Protein AF-A0A2R6S3B5-F1 (afdb_monomer_lite)

Secondary structure (DSSP, 8-state):
--------------------------------------------TT---EEHHHHHHHHHH-TTT-TTT-TTS--SSTTSS---STTHHHHHHHHHHH-HHHHHT--EEEEE---HHHHHHHHHHHHHHHHHHT-EEEEESSGGGSPP-TTS--EEEEES-STTS--EEEEE-SSSEEEEEEEEPP-TTS-----------S-S-HHHHHHHHTTS-SEEEEE-SS--HHHHHHTTSSHHHHTSPTT-EEEE-HHHHHHHHHHHHHH--SS--TT----EEEEEESEESS--SS--EEEETTEEE-TTSSTTSSEEE--EEHHHHHHTTGGGT-SSSEEEEE---

Sequence (345 aa):
MKDLGSVKLRIYSPTGKSESVRPEPTRDSLGPASSNPGSDTSFSETTGPISFSTYMQMCLSHPTDGYYTNPAHAVFGSKGDFITSPEISQVFGEVFEHFPAGRAAVNAIHLVETSNAMQRMQEERLQSTAKKYGWDVQWHSSLQDVAHDTQVYTMVLAHEFFDALPFHLLEKTKEGWNEVLIASVPDPTAPKILKSSPSLPDNASENIIRGVLETSPRFRQVLSRSPTVASSLLGTSSPRFQKLPVGSRVEISPSAFKIAHRIGELLHSHNGTAEDVAGCALIVDYGGEKAYGSSFRAFKDHKIVDVFHRPGECDLTTNVDFAYLKDAIADLGMFGCLSFSQVII

InterPro domains:
  IPR003788 Protein arginine methyltransferase NDUFAF7 [PF02636] (98-331)
  IPR003788 Protein arginine methyltransferase NDUFAF7 [PTHR12049] (107-330)
  IPR029063 S-adenosyl-L-methionine-dependent methyltransferase superfamily [SSF53335] (43-336)
  IPR038375 Protein arginine methyltransferase NDUFAF7 superfamily [G3DSA:3.40.50.12710] (39-98)
  IPR038375 Protein arginine methyltransferase NDUFAF7 superfamily [G3DSA:3.40.50.12710] (99-343)

Structure (mmCIF, N/CA/C/O backbone):
data_AF-A0A2R6S3B5-F1
#
_entry.id   AF-A0A2R6S3B5-F1
#
loop_
_atom_site.group_PDB
_atom_site.id
_atom_site.type_symbol
_atom_site.label_atom_id
_atom_site.label_alt_id
_atom_site.label_comp_id
_atom_site.label_asym_id
_atom_site.label_entity_id
_atom_site.label_seq_id
_atom_site.pdbx_PDB_ins_code
_atom_site.Cartn_x
_atom_site.Cartn_y
_atom_site.Cartn_z
_atom_site.occupancy
_atom_site.B_iso_or_equiv
_atom_site.auth_seq_id
_atom_site.auth_comp_id
_atom_site.auth_asym_id
_atom_site.auth_atom_id
_atom_site.pdbx_PDB_model_num
ATOM 1 N N . MET A 1 1 ? -23.224 -6.988 -30.131 1.00 31.28 1 MET A N 1
ATOM 2 C CA . MET A 1 1 ? -21.784 -6.695 -30.011 1.00 31.28 1 MET A CA 1
ATOM 3 C C . MET A 1 1 ? -21.666 -5.176 -29.966 1.00 31.28 1 MET A C 1
ATOM 5 O O . MET A 1 1 ? -21.703 -4.545 -31.010 1.00 31.28 1 MET A O 1
ATOM 9 N N . LYS A 1 2 ? -21.788 -4.579 -28.773 1.00 23.42 2 LYS A N 1
ATOM 10 C CA . LYS A 1 2 ? -21.771 -3.119 -28.595 1.00 23.42 2 LYS A CA 1
ATOM 11 C C . LYS A 1 2 ? -20.383 -2.727 -28.111 1.00 23.42 2 LYS A C 1
ATOM 13 O O . LYS A 1 2 ? -19.941 -3.210 -27.075 1.00 23.42 2 LYS A O 1
ATOM 18 N N . ASP A 1 3 ? -19.750 -1.904 -28.928 1.00 30.11 3 ASP A N 1
ATOM 19 C CA . ASP A 1 3 ? -18.491 -1.211 -28.712 1.00 30.11 3 ASP A CA 1
ATOM 20 C C . ASP A 1 3 ? -18.600 -0.358 -27.435 1.00 30.11 3 ASP A C 1
ATOM 22 O O . ASP A 1 3 ? -19.461 0.522 -27.341 1.00 30.11 3 ASP A O 1
ATOM 26 N N . LEU A 1 4 ? -17.810 -0.688 -26.412 1.00 25.47 4 LEU A N 1
ATOM 27 C CA . LEU A 1 4 ? -17.804 -0.026 -25.107 1.00 25.47 4 LEU A CA 1
ATOM 28 C C . LEU A 1 4 ? -16.423 0.591 -24.875 1.00 25.47 4 LEU A C 1
ATOM 30 O O . LEU A 1 4 ? -15.460 -0.106 -24.562 1.00 25.47 4 LEU A O 1
ATOM 34 N N . GLY A 1 5 ? -16.384 1.915 -25.036 1.00 24.20 5 GLY A N 1
ATOM 35 C CA . GLY A 1 5 ? -15.516 2.840 -24.309 1.00 24.20 5 GLY A CA 1
ATOM 36 C C . GLY A 1 5 ? -14.013 2.618 -24.443 1.00 24.20 5 GLY A C 1
ATOM 37 O O . GLY A 1 5 ? -13.396 1.926 -23.641 1.00 24.20 5 GLY A O 1
ATOM 38 N N . SER A 1 6 ? -13.388 3.310 -25.393 1.00 25.84 6 SER A N 1
ATOM 39 C CA . SER A 1 6 ? -11.958 3.612 -25.330 1.00 25.84 6 SER A CA 1
ATOM 40 C C . SER A 1 6 ? -11.685 4.547 -24.141 1.00 25.84 6 SER A C 1
ATOM 42 O O . SER A 1 6 ? -12.066 5.721 -24.186 1.00 25.84 6 SER A O 1
ATOM 44 N N . VAL A 1 7 ? -11.027 4.048 -23.093 1.00 32.12 7 VAL A N 1
ATOM 45 C CA . VAL A 1 7 ? -10.505 4.861 -21.982 1.00 32.12 7 VAL A CA 1
ATOM 46 C C . VAL A 1 7 ? -9.520 5.898 -22.541 1.00 32.12 7 VAL A C 1
ATOM 48 O O . VAL A 1 7 ? -8.535 5.548 -23.194 1.00 32.12 7 VAL A O 1
ATOM 51 N N . LYS A 1 8 ? -9.784 7.190 -22.310 1.00 32.16 8 LYS A N 1
ATOM 52 C CA . LYS A 1 8 ? -8.855 8.285 -22.633 1.00 32.16 8 LYS A CA 1
ATOM 53 C C . LYS A 1 8 ? -8.000 8.574 -21.401 1.00 32.16 8 LYS A C 1
ATOM 55 O O . LYS A 1 8 ? -8.371 9.401 -20.578 1.00 32.16 8 LYS A O 1
ATOM 60 N N . LEU A 1 9 ? -6.841 7.925 -21.295 1.00 33.50 9 LEU A N 1
ATOM 61 C CA . LEU A 1 9 ? -5.849 8.245 -20.266 1.00 33.50 9 LEU A CA 1
ATOM 62 C C . LEU A 1 9 ? -5.315 9.675 -20.507 1.00 33.50 9 LEU A C 1
ATOM 64 O O . LEU A 1 9 ? -4.463 9.888 -21.370 1.00 33.50 9 LEU A O 1
ATOM 68 N N . ARG A 1 10 ? -5.831 10.679 -19.788 1.00 32.59 10 ARG A N 1
ATOM 69 C CA . ARG A 1 10 ? -5.258 12.037 -19.768 1.00 32.59 10 ARG A CA 1
ATOM 70 C C . ARG A 1 10 ? -4.391 12.188 -18.522 1.00 32.59 10 ARG A C 1
ATOM 72 O O . ARG A 1 10 ? -4.893 12.403 -17.428 1.00 32.59 10 ARG A O 1
ATOM 79 N N . ILE A 1 11 ? -3.080 12.061 -18.703 1.00 32.56 11 ILE A N 1
ATOM 80 C CA . ILE A 1 11 ? -2.083 12.269 -17.649 1.00 32.56 11 ILE A CA 1
ATOM 81 C C . ILE A 1 11 ? -1.946 13.781 -17.414 1.00 32.56 11 ILE A C 1
ATOM 83 O O . ILE A 1 11 ? -1.442 14.493 -18.283 1.00 32.56 11 ILE A O 1
ATOM 87 N N . TYR A 1 12 ? -2.382 14.280 -16.256 1.00 25.59 12 TYR A N 1
ATOM 88 C CA . TYR A 1 12 ? -2.123 15.658 -15.823 1.00 25.59 12 TYR A CA 1
ATOM 89 C C . TYR A 1 12 ? -0.978 15.691 -14.800 1.00 25.59 12 TYR A C 1
ATOM 91 O O . TYR A 1 12 ? -0.939 14.893 -13.868 1.00 25.59 12 TYR A O 1
ATOM 99 N N . SER A 1 13 ? -0.048 16.634 -14.973 1.00 26.86 13 SER A N 1
ATOM 100 C CA . SER A 1 13 ? 1.033 16.929 -14.021 1.00 26.86 13 SER A CA 1
ATOM 101 C C . SER A 1 13 ? 0.541 17.873 -12.912 1.00 26.86 13 SER A C 1
ATOM 103 O O . SER A 1 13 ? -0.115 18.868 -13.238 1.00 26.86 13 SER A O 1
ATOM 105 N N . PRO A 1 14 ? 0.895 17.665 -11.627 1.00 28.69 14 PRO A N 1
ATOM 106 C CA . PRO A 1 14 ? 0.649 18.636 -10.574 1.00 28.69 14 PRO A CA 1
ATOM 107 C C . PRO A 1 14 ? 1.776 19.676 -10.580 1.00 28.69 14 PRO A C 1
ATOM 109 O O . PRO A 1 14 ? 2.747 19.584 -9.835 1.00 28.69 14 PRO A O 1
ATOM 112 N N . THR A 1 15 ? 1.662 20.694 -11.428 1.00 29.58 15 THR A N 1
ATOM 113 C CA . THR A 1 15 ? 2.443 21.929 -11.261 1.00 29.58 15 THR A CA 1
ATOM 114 C C . THR A 1 15 ? 1.479 23.074 -11.025 1.00 29.58 15 THR A C 1
ATOM 116 O O . THR A 1 15 ? 0.764 23.487 -11.937 1.00 29.58 15 THR A O 1
ATOM 119 N N . GLY A 1 16 ? 1.438 23.553 -9.782 1.00 30.52 16 GLY A N 1
ATOM 120 C CA . GLY A 1 16 ? 0.576 24.648 -9.366 1.00 30.52 16 GLY A CA 1
ATOM 121 C C . GLY A 1 16 ? 0.860 25.939 -10.127 1.00 30.52 16 GLY A C 1
ATOM 122 O O . GLY A 1 16 ? 2.015 26.318 -10.307 1.00 30.52 16 GLY A O 1
ATOM 123 N N . LYS A 1 17 ? -0.213 26.635 -10.508 1.00 27.48 17 LYS A N 1
ATOM 124 C CA . LYS A 1 17 ? -0.267 28.096 -10.592 1.00 27.48 17 LYS A CA 1
ATOM 125 C C . LYS A 1 17 ? -1.650 28.578 -10.150 1.00 27.48 17 LYS A C 1
ATOM 127 O O . LYS A 1 17 ? -2.650 27.893 -10.328 1.00 27.48 17 LYS A O 1
ATOM 132 N N . SER A 1 18 ? -1.604 29.734 -9.505 1.00 26.73 18 SER A N 1
ATOM 133 C CA . SER A 1 18 ? -2.590 30.431 -8.682 1.00 26.73 18 SER A CA 1
ATOM 134 C C . SER A 1 18 ? -3.949 30.730 -9.319 1.00 26.73 18 SER A C 1
ATOM 136 O O . SER A 1 18 ? -4.074 30.881 -10.532 1.00 26.73 18 SER A O 1
ATOM 138 N N . GLU A 1 19 ? -4.923 30.907 -8.426 1.00 29.11 19 GLU A N 1
ATOM 139 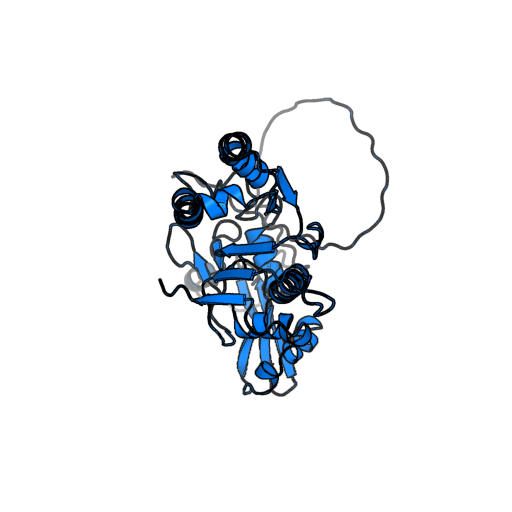C CA . GLU A 1 19 ? -6.283 31.421 -8.609 1.00 29.11 19 GLU A CA 1
ATOM 140 C C . GLU A 1 19 ? -6.429 32.579 -9.612 1.00 29.11 19 GLU A C 1
ATOM 142 O O . GLU A 1 19 ? -5.641 33.524 -9.623 1.00 29.11 19 GLU A O 1
ATOM 147 N N . SER A 1 20 ? -7.540 32.572 -10.357 1.00 24.19 20 SER A N 1
ATOM 148 C CA . SER A 1 20 ? -8.410 33.750 -10.473 1.00 24.19 20 SER A CA 1
ATOM 149 C C . SER A 1 20 ? -9.838 33.334 -10.866 1.00 24.19 20 SER A C 1
ATOM 151 O O . SER A 1 20 ? -10.081 32.273 -11.438 1.00 24.19 20 SER A O 1
ATOM 153 N N . VAL A 1 21 ? -10.773 34.165 -10.428 1.00 27.09 21 VAL A N 1
ATOM 154 C CA . VAL A 1 21 ? -12.201 33.955 -10.161 1.00 27.09 21 VAL A CA 1
ATOM 155 C C . VAL A 1 21 ? -13.076 33.883 -11.435 1.00 27.09 21 VAL A C 1
ATOM 157 O O . VAL A 1 21 ? -12.751 34.496 -12.447 1.00 27.09 21 VAL A O 1
ATOM 160 N N . ARG A 1 22 ? -14.204 33.143 -11.373 1.00 27.52 22 ARG A N 1
ATOM 161 C CA . ARG A 1 22 ? -15.249 33.025 -12.429 1.00 27.52 22 ARG A CA 1
ATOM 162 C C . ARG A 1 22 ? -15.973 34.367 -12.711 1.00 27.52 22 ARG A C 1
ATOM 164 O O . ARG A 1 22 ? -15.927 35.262 -11.871 1.00 27.52 22 ARG A O 1
ATOM 171 N N . PRO A 1 23 ? -16.740 34.486 -13.817 1.00 26.05 23 PRO A N 1
ATOM 172 C CA . PRO A 1 23 ? -18.166 34.114 -13.740 1.00 26.05 23 PRO A CA 1
ATOM 173 C C . PRO A 1 23 ? -18.719 33.390 -14.992 1.00 26.05 23 PRO A C 1
ATOM 175 O O . PRO A 1 23 ? -18.221 33.541 -16.101 1.00 26.05 23 PRO A O 1
ATOM 178 N N . GLU A 1 24 ? -19.791 32.621 -14.795 1.00 23.66 24 GLU A N 1
ATOM 179 C CA . GLU A 1 24 ? -20.733 32.121 -15.822 1.00 23.66 24 GLU A CA 1
ATOM 180 C C . GLU A 1 24 ? -22.070 32.895 -15.681 1.00 23.66 24 GLU A C 1
ATOM 182 O O . GLU A 1 24 ? -22.236 33.551 -14.647 1.00 23.66 24 GLU A O 1
ATOM 187 N N . PRO A 1 25 ? -23.104 32.737 -16.545 1.00 39.72 25 PRO A N 1
ATOM 188 C CA . PRO A 1 25 ? -23.167 32.259 -17.941 1.00 39.72 25 PRO A CA 1
ATOM 189 C C . PRO A 1 25 ? -24.084 33.140 -18.843 1.00 39.72 25 PRO A C 1
ATOM 191 O O . PRO A 1 25 ? -24.823 33.988 -18.348 1.00 39.72 25 PRO A O 1
ATOM 194 N N . THR A 1 26 ? -24.176 32.857 -20.151 1.00 26.02 26 THR A N 1
ATOM 195 C CA . THR A 1 26 ? -25.391 33.168 -20.940 1.00 26.02 26 THR A CA 1
ATOM 196 C C . THR A 1 26 ? -25.727 32.067 -21.950 1.00 26.02 26 THR A C 1
ATOM 198 O O . THR A 1 26 ? -24.874 31.572 -22.683 1.00 26.02 26 THR A O 1
ATOM 201 N N . ARG A 1 27 ? -27.009 31.680 -21.946 1.00 30.91 27 ARG A N 1
ATOM 202 C CA . ARG A 1 27 ? -27.687 30.812 -22.919 1.00 30.91 27 ARG A CA 1
ATOM 203 C C . ARG A 1 27 ? -27.921 31.586 -24.218 1.00 30.91 27 ARG A C 1
ATOM 205 O O . ARG A 1 27 ? -28.389 32.712 -24.126 1.00 30.91 27 ARG A O 1
ATOM 212 N N . ASP A 1 28 ? -27.683 30.964 -25.374 1.00 27.88 28 ASP A N 1
ATOM 213 C CA . ASP A 1 28 ? -28.670 30.895 -26.464 1.00 27.88 28 ASP A CA 1
ATOM 214 C C . ASP A 1 28 ? -28.183 30.084 -27.680 1.00 27.88 28 ASP A C 1
ATOM 216 O O . ASP A 1 28 ? -27.000 30.045 -28.006 1.00 27.88 28 ASP A O 1
ATOM 220 N N . SER A 1 29 ? -29.174 29.517 -28.379 1.00 28.42 29 SER A N 1
ATOM 221 C CA . SER A 1 29 ? -29.197 28.971 -29.750 1.00 28.42 29 SER A CA 1
ATOM 222 C C . SER A 1 29 ? -28.802 27.500 -30.009 1.00 28.42 29 SER A C 1
ATOM 224 O O . SER A 1 29 ? -27.644 27.108 -30.106 1.00 28.42 29 SER A O 1
ATOM 226 N N . LEU A 1 30 ? -29.856 26.696 -30.209 1.00 30.28 30 LEU A N 1
ATOM 227 C CA . LEU A 1 30 ? -29.895 25.396 -30.889 1.00 30.28 30 LEU A CA 1
ATOM 228 C C . LEU A 1 30 ? -29.822 25.571 -32.422 1.00 30.28 30 LEU A C 1
ATOM 230 O O . LEU A 1 30 ? -30.525 26.415 -32.974 1.00 30.28 30 LEU A O 1
ATOM 234 N N . GLY A 1 31 ? -29.062 24.705 -33.106 1.00 24.25 31 GLY A N 1
ATOM 235 C CA . GLY A 1 31 ? -29.029 24.521 -34.570 1.00 24.25 31 GLY A CA 1
ATOM 236 C C . GLY A 1 31 ? -28.235 23.254 -34.963 1.00 24.25 31 GLY A C 1
ATOM 237 O O . GLY A 1 31 ? -27.414 22.817 -34.164 1.00 24.25 31 GLY A O 1
ATOM 238 N N . PRO A 1 32 ? -28.512 22.599 -36.112 1.00 27.72 32 PRO A N 1
ATOM 239 C CA . PRO A 1 32 ? -28.633 21.137 -36.200 1.00 27.72 32 PRO A CA 1
ATOM 240 C C . PRO A 1 32 ? -27.341 20.357 -36.506 1.00 27.72 32 PRO A C 1
ATOM 242 O O . PRO A 1 32 ? -26.359 20.873 -37.028 1.00 27.72 32 PRO A O 1
ATOM 245 N N . ALA A 1 33 ? -27.402 19.060 -36.197 1.00 35.97 33 ALA A N 1
ATOM 246 C CA . ALA A 1 33 ? -26.352 18.061 -36.354 1.00 35.97 33 ALA A CA 1
ATOM 247 C C . ALA A 1 33 ? -25.918 17.819 -37.812 1.00 35.97 33 ALA A C 1
ATOM 249 O O . ALA A 1 33 ? -26.765 17.564 -38.665 1.00 35.97 33 ALA A O 1
ATOM 250 N N . SER A 1 34 ? -24.602 17.748 -38.061 1.00 25.48 34 SER A N 1
ATOM 251 C CA . SER A 1 34 ? -24.012 16.796 -39.017 1.00 25.48 34 SER A CA 1
ATOM 252 C C . SER A 1 34 ? -22.485 16.659 -38.851 1.00 25.48 34 SER A C 1
ATOM 254 O O . SER A 1 34 ? -21.801 17.616 -38.504 1.00 25.48 34 SER A O 1
ATOM 256 N N . SER A 1 35 ? -21.985 15.471 -39.207 1.00 25.22 35 SER A N 1
ATOM 257 C CA . SER A 1 35 ? -20.597 15.087 -39.526 1.00 25.22 35 SER A CA 1
ATOM 258 C C . SER A 1 35 ? -19.660 14.586 -38.401 1.00 25.22 35 SER A C 1
ATOM 260 O O . SER A 1 35 ? -19.077 15.341 -37.639 1.00 25.22 35 SER A O 1
ATOM 262 N N . ASN A 1 36 ? -19.507 13.253 -38.419 1.00 25.97 36 ASN A N 1
ATOM 263 C CA . ASN A 1 36 ? -18.363 12.399 -38.063 1.00 25.97 36 ASN A CA 1
ATOM 264 C C . ASN A 1 36 ? -17.690 12.517 -36.677 1.00 25.97 36 ASN A C 1
ATOM 266 O O . ASN A 1 36 ? -17.025 13.512 -36.398 1.00 25.97 36 ASN A O 1
ATOM 270 N N . PRO A 1 37 ? -17.684 11.435 -35.864 1.00 27.67 37 PRO A N 1
ATOM 271 C CA . PRO A 1 37 ? -16.792 11.333 -34.719 1.00 27.67 37 PRO A CA 1
ATOM 272 C C . PRO A 1 37 ? -15.385 11.002 -35.233 1.00 27.67 37 PRO A C 1
ATOM 274 O O . PRO A 1 37 ? -15.005 9.842 -35.384 1.00 27.67 37 PRO A O 1
ATOM 277 N N . GLY A 1 38 ? -14.625 12.044 -35.561 1.00 25.02 38 GLY A N 1
ATOM 278 C CA . GLY A 1 38 ? -13.191 11.943 -35.782 1.00 25.02 38 GLY A CA 1
ATOM 279 C C . GLY A 1 38 ? -12.501 11.441 -34.514 1.00 25.02 38 GLY A C 1
ATOM 280 O O . GLY A 1 38 ? -12.755 11.915 -33.407 1.00 25.02 38 GLY A O 1
ATOM 281 N N . SER A 1 39 ? -11.648 10.445 -34.700 1.00 31.67 39 SER A N 1
ATOM 282 C CA . SER A 1 39 ? -10.733 9.850 -33.736 1.00 31.67 39 SER A CA 1
ATOM 283 C C . SER A 1 39 ? -9.802 10.894 -33.111 1.00 31.67 39 SER A C 1
ATOM 285 O O . SER A 1 39 ? -8.683 11.098 -33.577 1.00 31.67 39 SER A O 1
ATOM 287 N N . ASP A 1 40 ? -10.243 11.552 -32.042 1.00 28.22 40 ASP A N 1
ATOM 288 C CA . ASP A 1 40 ? -9.385 12.446 -31.260 1.00 28.22 40 ASP A CA 1
ATOM 289 C C . ASP A 1 40 ? -8.533 11.632 -30.274 1.00 28.22 40 ASP A C 1
ATOM 291 O O . ASP A 1 40 ? -8.818 11.523 -29.072 1.00 28.22 40 ASP A O 1
ATOM 295 N N . THR A 1 41 ? -7.493 11.013 -30.836 1.00 33.81 41 THR A N 1
ATOM 296 C CA . THR A 1 41 ? -6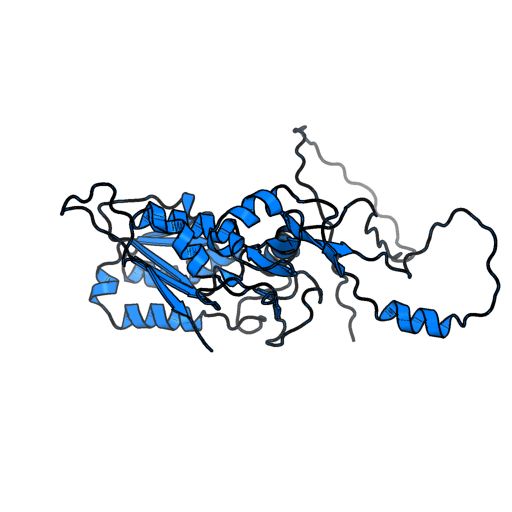.364 10.357 -30.168 1.00 33.81 41 THR A CA 1
ATOM 297 C C . THR A 1 41 ? -5.238 11.365 -29.950 1.00 33.81 41 THR A C 1
ATOM 299 O O . THR A 1 41 ? -4.180 11.281 -30.569 1.00 33.81 41 THR A O 1
ATOM 302 N N . SER A 1 42 ? -5.440 12.339 -29.067 1.00 29.78 42 SER A N 1
ATOM 303 C CA . SER A 1 42 ? -4.359 13.224 -28.628 1.00 29.78 42 SER A CA 1
ATOM 304 C C . SER A 1 42 ? -3.662 12.632 -27.394 1.00 29.78 42 SER A C 1
ATOM 306 O O . SER A 1 42 ? -3.806 13.148 -26.285 1.00 29.78 42 SER A O 1
ATOM 308 N N . PHE A 1 43 ? -2.924 11.530 -27.566 1.00 37.31 43 PHE A N 1
ATOM 309 C CA . PHE A 1 43 ? -1.783 11.262 -26.687 1.00 37.31 43 PHE A CA 1
ATOM 310 C C . PHE A 1 43 ? -0.675 12.194 -27.168 1.00 37.31 43 PHE A C 1
ATOM 312 O O . PHE A 1 43 ? -0.026 11.934 -28.176 1.00 37.31 43 PHE A O 1
ATOM 319 N N . SER A 1 44 ? -0.547 13.351 -26.526 1.00 30.72 44 SER A N 1
ATOM 320 C CA . SER A 1 44 ? 0.499 14.301 -26.869 1.00 30.72 44 SER A CA 1
ATOM 321 C C . SER A 1 44 ? 1.861 13.719 -26.493 1.00 30.72 44 SER A C 1
ATOM 323 O O . SER A 1 44 ? 2.060 13.246 -25.377 1.00 30.72 44 SER A O 1
ATOM 325 N N . GLU A 1 45 ? 2.803 13.811 -27.424 1.00 37.78 45 GLU A N 1
ATOM 326 C CA . GLU A 1 45 ? 4.225 13.449 -27.356 1.00 37.78 45 GLU A CA 1
ATOM 327 C C . GLU A 1 45 ? 5.032 14.229 -26.278 1.00 37.78 45 GLU A C 1
ATOM 329 O O . GLU A 1 45 ? 6.246 14.384 -26.388 1.00 37.78 45 GLU A O 1
ATOM 334 N N . THR A 1 46 ? 4.380 14.765 -25.241 1.00 42.16 46 THR A N 1
ATOM 335 C CA . THR A 1 46 ? 4.925 15.740 -24.277 1.00 42.16 46 THR A CA 1
ATOM 336 C C . THR A 1 46 ? 5.364 15.157 -22.935 1.00 42.16 46 THR A C 1
ATOM 338 O O . THR A 1 46 ? 5.979 15.878 -22.151 1.00 42.16 46 THR A O 1
ATOM 341 N N . THR A 1 47 ? 5.088 13.888 -22.638 1.00 57.16 47 THR A N 1
ATOM 342 C CA . THR A 1 47 ? 5.456 13.259 -21.360 1.00 57.16 47 THR A CA 1
ATOM 343 C C . THR A 1 47 ? 6.494 12.159 -21.564 1.00 57.16 47 THR A C 1
ATOM 345 O O . THR A 1 47 ? 6.322 11.243 -22.365 1.00 57.16 47 THR A O 1
ATOM 348 N N . GLY A 1 48 ? 7.615 12.271 -20.843 1.00 79.12 48 GLY A N 1
ATOM 349 C CA . GLY A 1 48 ? 8.638 11.227 -20.785 1.00 79.12 48 GLY A CA 1
ATOM 350 C C . GLY A 1 48 ? 8.143 9.958 -20.071 1.00 79.12 48 GLY A C 1
ATOM 351 O O . GLY A 1 48 ? 7.012 9.928 -19.585 1.00 79.12 48 GLY A O 1
ATOM 352 N N . PRO A 1 49 ? 8.977 8.905 -19.993 1.00 91.69 49 PRO A N 1
ATOM 353 C CA . PRO A 1 49 ? 8.635 7.683 -19.269 1.00 91.69 49 PRO A CA 1
ATOM 354 C C . PRO A 1 49 ? 8.233 7.973 -17.815 1.00 91.69 49 PRO A C 1
ATOM 356 O O . PRO A 1 49 ? 8.862 8.802 -17.158 1.00 91.69 49 PRO A O 1
ATOM 359 N N . ILE A 1 50 ? 7.209 7.280 -17.317 1.00 94.00 50 ILE A N 1
ATOM 360 C CA . ILE A 1 50 ? 6.670 7.455 -15.959 1.00 94.00 50 ILE A CA 1
ATOM 361 C C . ILE A 1 50 ? 7.105 6.313 -15.039 1.00 94.00 50 ILE A C 1
ATOM 363 O O . ILE A 1 50 ? 7.420 5.223 -15.509 1.00 94.00 50 ILE A O 1
ATOM 367 N N . SER A 1 51 ? 7.118 6.529 -13.725 1.00 96.75 51 SER A N 1
ATOM 368 C CA . SER A 1 51 ? 7.404 5.454 -12.767 1.00 96.75 51 SER A CA 1
ATOM 369 C C . SER A 1 51 ? 6.247 4.457 -12.661 1.00 96.75 51 SER A C 1
ATOM 371 O O . SER A 1 51 ? 5.091 4.803 -12.921 1.00 96.75 51 SER A O 1
ATOM 373 N N . PHE A 1 52 ? 6.541 3.236 -12.201 1.00 96.75 52 PHE A N 1
ATOM 374 C CA . PHE A 1 52 ? 5.502 2.278 -11.796 1.00 96.75 52 PHE A CA 1
ATOM 375 C C . PHE A 1 52 ? 4.586 2.850 -10.710 1.00 96.75 52 PHE A C 1
ATOM 377 O O . PHE A 1 52 ? 3.382 2.632 -10.761 1.00 96.75 52 PHE A O 1
ATOM 384 N N . SER A 1 53 ? 5.132 3.670 -9.809 1.00 96.88 53 SER A N 1
ATOM 385 C CA . SER A 1 53 ? 4.378 4.347 -8.752 1.00 96.88 53 SER A CA 1
ATOM 386 C C . SER A 1 53 ? 3.318 5.275 -9.348 1.00 96.88 53 SER A C 1
ATOM 388 O O . SER A 1 53 ? 2.141 5.172 -9.012 1.00 96.88 53 SER A O 1
ATOM 390 N N . THR A 1 54 ? 3.708 6.100 -10.328 1.00 95.31 54 THR A N 1
ATOM 391 C CA . THR A 1 54 ? 2.780 6.993 -11.042 1.00 95.31 54 THR A CA 1
ATOM 392 C C . THR A 1 54 ? 1.723 6.191 -11.797 1.00 95.31 54 THR A C 1
ATOM 394 O O . THR A 1 54 ? 0.537 6.491 -11.708 1.00 95.31 54 THR A O 1
ATOM 397 N N . TYR A 1 55 ? 2.142 5.156 -12.529 1.00 95.12 55 TYR A N 1
ATOM 398 C CA . TYR A 1 55 ? 1.229 4.313 -13.296 1.00 95.12 55 TYR A CA 1
ATOM 399 C C . TYR A 1 55 ? 0.193 3.624 -12.404 1.00 95.12 55 TYR A C 1
ATOM 401 O O . TYR A 1 55 ? -1.003 3.722 -12.670 1.00 95.12 55 TYR A O 1
ATOM 409 N N . MET A 1 56 ? 0.638 2.973 -11.329 1.00 95.00 56 MET A N 1
ATOM 410 C CA . MET A 1 56 ? -0.226 2.261 -10.392 1.00 95.00 56 MET A CA 1
ATOM 411 C C . MET A 1 56 ? -1.180 3.223 -9.682 1.00 95.00 56 MET A C 1
ATOM 413 O O . MET A 1 56 ? -2.376 2.961 -9.637 1.00 95.00 56 MET A O 1
ATOM 417 N N . GLN A 1 57 ? -0.695 4.384 -9.231 1.00 93.38 57 GLN A N 1
ATOM 418 C CA . GLN A 1 57 ? -1.542 5.412 -8.622 1.00 93.38 57 GLN A CA 1
ATOM 419 C C . GLN A 1 57 ? -2.637 5.905 -9.579 1.00 93.38 57 GLN A C 1
ATOM 421 O O . GLN A 1 57 ? -3.787 6.066 -9.174 1.00 93.38 57 GLN A O 1
ATOM 426 N N . MET A 1 58 ? -2.303 6.126 -10.853 1.00 91.12 58 MET A N 1
ATOM 427 C CA . MET A 1 58 ? -3.293 6.504 -11.861 1.00 91.12 58 MET A CA 1
ATOM 428 C C . MET A 1 58 ? -4.309 5.387 -12.108 1.00 91.12 58 MET A C 1
ATOM 430 O O . MET A 1 58 ? -5.507 5.644 -12.145 1.00 91.12 58 MET A O 1
ATOM 434 N N . CYS A 1 59 ? -3.849 4.147 -12.256 1.00 91.19 59 CYS A N 1
ATOM 435 C CA . CYS A 1 59 ? -4.736 3.021 -12.526 1.00 91.19 59 CYS A CA 1
ATOM 436 C C . CYS A 1 59 ? -5.663 2.712 -11.355 1.00 91.19 59 CYS A C 1
ATOM 438 O O . CYS A 1 59 ? -6.798 2.327 -11.587 1.00 91.19 59 CYS A O 1
ATOM 440 N N . LEU A 1 60 ? -5.209 2.873 -10.114 1.00 89.44 60 LEU A N 1
ATOM 441 C CA . LEU A 1 60 ? -5.984 2.481 -8.940 1.00 89.44 60 LEU A CA 1
ATOM 442 C C . LEU A 1 60 ? -6.845 3.616 -8.383 1.00 89.44 60 LEU A C 1
ATOM 444 O O . LEU A 1 60 ? -7.963 3.364 -7.943 1.00 89.44 60 LEU A O 1
ATOM 448 N N . SER A 1 61 ? -6.359 4.860 -8.418 1.00 86.00 61 SER A N 1
ATOM 449 C CA . SER A 1 61 ? -6.941 5.961 -7.635 1.00 86.00 61 SER A CA 1
ATOM 450 C C . SER A 1 61 ? -7.254 7.224 -8.441 1.00 86.00 61 SER A C 1
ATOM 452 O O . SER A 1 61 ? -7.583 8.254 -7.849 1.00 86.00 61 SER A O 1
ATOM 454 N N . HIS A 1 62 ? -7.150 7.208 -9.778 1.00 87.25 62 HIS A N 1
ATOM 455 C CA . HIS A 1 62 ? -7.524 8.379 -10.577 1.00 87.25 62 HIS A CA 1
ATOM 456 C C . HIS A 1 62 ? -8.996 8.766 -10.326 1.00 87.25 62 HIS A C 1
ATOM 458 O O . HIS A 1 62 ? -9.863 7.900 -10.425 1.00 87.25 62 HIS A O 1
ATOM 464 N N . PRO A 1 63 ? -9.335 10.040 -10.050 1.00 80.06 63 PRO A N 1
ATOM 465 C CA . PRO A 1 63 ? -10.671 10.414 -9.570 1.00 80.06 63 PRO A CA 1
ATOM 466 C C . PRO A 1 63 ? -11.843 9.989 -10.465 1.00 80.06 63 PRO A C 1
ATOM 468 O O . PRO A 1 63 ? -12.951 9.812 -9.969 1.00 80.06 63 PRO A O 1
ATOM 471 N N . THR A 1 64 ? -11.612 9.846 -11.773 1.00 78.56 64 THR A N 1
ATOM 472 C CA . THR A 1 64 ? -12.649 9.477 -12.752 1.00 78.56 64 THR A CA 1
ATOM 473 C C . THR A 1 64 ? -12.460 8.103 -13.382 1.00 78.56 64 THR A C 1
ATOM 475 O O . THR A 1 64 ? -13.437 7.519 -13.833 1.00 78.56 64 THR A O 1
ATOM 478 N N . ASP A 1 65 ? -11.229 7.589 -13.421 1.00 82.31 65 ASP A N 1
ATOM 479 C CA . ASP A 1 65 ? -10.863 6.410 -14.229 1.00 82.31 65 ASP A CA 1
ATOM 480 C C . ASP A 1 65 ? -10.092 5.355 -13.427 1.00 82.31 65 ASP A C 1
ATOM 482 O O . ASP A 1 65 ? -9.687 4.339 -13.982 1.00 82.31 65 ASP A O 1
ATOM 486 N N . GLY A 1 66 ? -9.851 5.605 -12.139 1.00 84.25 66 GLY A N 1
ATOM 487 C CA . GLY A 1 66 ? -9.154 4.678 -11.263 1.00 84.25 66 GLY A CA 1
ATOM 488 C C . GLY A 1 66 ? -10.051 3.509 -10.893 1.00 84.25 66 GLY A C 1
ATOM 489 O O . GLY A 1 66 ? -11.249 3.674 -10.676 1.00 84.25 66 GLY A O 1
ATOM 490 N N . TYR A 1 67 ? -9.457 2.335 -10.782 1.00 85.06 67 TYR A N 1
ATOM 491 C CA . TYR A 1 67 ? -10.148 1.092 -10.496 1.00 85.06 67 TYR A CA 1
ATOM 492 C C . TYR A 1 67 ? -10.974 1.170 -9.199 1.00 85.06 67 TYR A C 1
ATOM 494 O O . TYR A 1 67 ? -12.158 0.861 -9.217 1.00 85.06 67 TYR A O 1
ATOM 502 N N . TYR A 1 68 ? -10.426 1.710 -8.103 1.00 81.00 68 TYR A N 1
ATOM 503 C CA . TYR A 1 68 ? -11.146 1.835 -6.823 1.00 81.00 68 TYR A CA 1
ATOM 504 C C . TYR A 1 68 ? -12.071 3.059 -6.720 1.00 81.00 68 TYR A C 1
ATOM 506 O O . TYR A 1 68 ? -12.832 3.191 -5.758 1.00 81.00 68 TYR A O 1
ATOM 514 N N . THR A 1 69 ? -12.005 3.981 -7.678 1.00 76.06 69 THR A N 1
ATOM 515 C CA . THR A 1 69 ? -12.674 5.292 -7.615 1.00 76.06 69 THR A CA 1
ATOM 516 C C . THR A 1 69 ? -13.729 5.487 -8.698 1.00 76.06 69 THR A C 1
ATOM 518 O O . THR A 1 69 ? -14.565 6.379 -8.559 1.00 76.06 69 THR A O 1
ATOM 521 N N . ASN A 1 70 ? -13.724 4.678 -9.759 1.00 76.19 70 ASN A N 1
ATOM 522 C CA . ASN A 1 70 ? -14.610 4.842 -10.902 1.00 76.19 70 ASN A CA 1
ATOM 523 C C . ASN A 1 70 ? -16.042 4.355 -10.592 1.00 76.19 70 ASN A C 1
ATOM 525 O O . ASN A 1 70 ? -16.285 3.151 -10.495 1.00 76.19 70 ASN A O 1
ATOM 529 N N . PRO A 1 71 ? -17.042 5.254 -10.524 1.00 66.00 71 PRO A N 1
ATOM 530 C CA . PRO A 1 71 ? -18.421 4.867 -10.230 1.00 66.00 71 PRO A CA 1
ATOM 531 C C . PRO A 1 71 ? -19.100 4.098 -11.377 1.00 66.00 71 PRO A C 1
ATOM 533 O O . PRO A 1 71 ? -20.110 3.437 -11.148 1.00 66.00 71 PRO A O 1
ATOM 536 N N . ALA A 1 72 ? -18.580 4.181 -12.608 1.00 64.56 72 ALA A N 1
ATOM 537 C CA . ALA A 1 72 ? -19.106 3.443 -13.759 1.00 64.56 72 ALA A CA 1
ATOM 538 C C . ALA A 1 72 ? -18.657 1.970 -13.779 1.00 64.56 72 ALA A C 1
ATOM 540 O O . ALA A 1 72 ? -19.299 1.147 -14.430 1.00 64.56 72 ALA A O 1
ATOM 541 N N . HIS A 1 73 ? -17.594 1.642 -13.042 1.00 65.06 73 HIS A N 1
ATOM 542 C CA . HIS A 1 73 ? -17.061 0.294 -12.873 1.00 65.06 73 HIS A CA 1
ATOM 543 C C . HIS A 1 73 ? -17.054 -0.046 -11.383 1.00 65.06 73 HIS A C 1
ATOM 545 O O . HIS A 1 73 ? -16.012 -0.068 -10.741 1.00 65.06 73 HIS A O 1
ATOM 551 N N . ALA A 1 74 ? -18.242 -0.266 -10.814 1.00 59.06 74 ALA A N 1
ATOM 552 C CA . ALA A 1 74 ? -18.371 -0.630 -9.408 1.00 59.06 74 ALA A CA 1
ATOM 553 C C . ALA A 1 74 ? -17.717 -1.999 -9.154 1.00 59.06 74 ALA A C 1
ATOM 555 O O . ALA A 1 74 ? -18.310 -3.044 -9.415 1.00 59.06 74 ALA A O 1
ATOM 556 N N . VAL A 1 75 ? -16.487 -1.973 -8.645 1.00 61.66 75 VAL A N 1
ATOM 557 C CA . VAL A 1 75 ? -15.687 -3.172 -8.363 1.00 61.66 75 VAL A CA 1
ATOM 558 C C . VAL A 1 75 ? -16.191 -3.929 -7.129 1.00 61.66 75 VAL A C 1
ATOM 560 O O . VAL A 1 75 ? -15.916 -5.113 -6.956 1.00 61.66 75 VAL A O 1
ATOM 563 N N . PHE A 1 76 ? -16.985 -3.265 -6.287 1.00 57.84 76 PHE A N 1
ATOM 564 C CA . PHE A 1 76 ? -17.519 -3.809 -5.043 1.00 57.84 76 PHE A CA 1
ATOM 565 C C . PHE A 1 76 ? -19.000 -4.201 -5.169 1.00 57.84 76 PHE A C 1
ATOM 567 O O . PHE A 1 76 ? -19.829 -3.420 -5.639 1.00 57.84 76 PHE A O 1
ATOM 574 N N . GLY A 1 77 ? -19.352 -5.393 -4.674 1.00 50.72 77 GLY A N 1
ATOM 575 C CA . GLY A 1 77 ? -20.724 -5.920 -4.631 1.00 50.72 77 GLY A CA 1
ATOM 576 C C . GLY A 1 77 ? -20.884 -7.249 -5.378 1.00 50.72 77 GLY A C 1
ATOM 577 O O . GLY A 1 77 ? -19.951 -7.737 -5.996 1.00 50.72 77 GLY A O 1
ATOM 578 N N . SER A 1 78 ? -22.091 -7.830 -5.361 1.00 46.25 78 SER A N 1
ATOM 579 C CA . SER A 1 78 ? -22.397 -9.182 -5.897 1.00 46.25 78 SER A CA 1
ATOM 580 C C . SER A 1 78 ? -22.088 -9.432 -7.389 1.00 46.25 78 SER A C 1
ATOM 582 O O . SER A 1 78 ? -22.292 -10.543 -7.873 1.00 46.25 78 SER A O 1
ATOM 584 N N . LYS A 1 79 ? -21.648 -8.409 -8.130 1.00 48.38 79 LYS A N 1
ATOM 585 C CA . LYS A 1 79 ? -21.316 -8.458 -9.564 1.00 48.38 79 LYS A CA 1
ATOM 586 C C . LYS A 1 79 ? -19.958 -7.817 -9.910 1.00 48.38 79 LYS A C 1
ATOM 588 O O . LYS A 1 79 ? -19.703 -7.627 -11.094 1.00 48.38 79 LYS A O 1
ATOM 593 N N . GLY A 1 80 ? -19.155 -7.413 -8.922 1.00 52.72 80 GLY A N 1
ATOM 594 C CA . GLY A 1 80 ? -17.846 -6.786 -9.151 1.00 52.72 80 GLY A CA 1
ATOM 595 C C . GLY A 1 80 ? -16.711 -7.801 -9.346 1.00 52.72 80 GLY A C 1
ATOM 596 O O . GLY A 1 80 ? -16.890 -8.980 -9.049 1.00 52.72 80 GLY A O 1
ATOM 597 N N . ASP A 1 81 ? -15.549 -7.336 -9.828 1.00 45.81 81 ASP A N 1
ATOM 598 C CA . ASP A 1 81 ? -14.319 -8.142 -10.007 1.00 45.81 81 ASP A CA 1
ATOM 599 C C . ASP A 1 81 ? -13.776 -8.699 -8.681 1.00 45.81 81 ASP A C 1
ATOM 601 O O . ASP A 1 81 ? -13.036 -9.686 -8.648 1.00 45.81 81 ASP A O 1
ATOM 605 N N . PHE A 1 82 ? -14.163 -8.074 -7.573 1.00 48.81 82 PHE A N 1
ATOM 606 C CA . PHE A 1 82 ? -13.779 -8.491 -6.246 1.00 48.81 82 PHE A CA 1
ATOM 607 C C . PHE A 1 82 ? -14.871 -9.278 -5.531 1.00 48.81 82 PHE A C 1
ATOM 609 O O . PHE A 1 82 ? -15.937 -8.763 -5.193 1.00 48.81 82 PHE A O 1
ATOM 616 N N . ILE A 1 83 ? -14.488 -10.499 -5.159 1.00 40.59 83 ILE A N 1
ATOM 617 C CA . ILE A 1 83 ? -14.925 -11.162 -3.924 1.00 40.59 83 ILE A CA 1
ATOM 618 C C . ILE A 1 83 ? -14.025 -10.713 -2.745 1.00 40.59 83 ILE A C 1
ATOM 620 O O . ILE A 1 83 ? -14.135 -11.275 -1.666 1.00 40.59 83 ILE A O 1
ATOM 624 N N . THR A 1 84 ? -13.114 -9.731 -2.887 1.00 41.12 84 THR A N 1
ATOM 625 C CA . THR A 1 84 ? -12.149 -9.398 -1.814 1.00 41.12 84 THR A CA 1
ATOM 626 C C . THR A 1 84 ? -12.839 -8.945 -0.527 1.00 41.12 84 THR A C 1
ATOM 628 O O . THR A 1 84 ? -13.244 -7.803 -0.336 1.00 41.12 84 THR A O 1
ATOM 631 N N . SER A 1 85 ? -12.979 -9.924 0.363 1.00 40.16 85 SER A N 1
ATOM 632 C CA . SER A 1 85 ? -13.146 -9.865 1.804 1.00 40.16 85 SER A CA 1
ATOM 633 C C . SER A 1 85 ? -14.193 -8.931 2.427 1.00 40.16 85 SER A C 1
ATOM 635 O O . SER A 1 85 ? -13.955 -8.466 3.544 1.00 40.16 85 SER A O 1
ATOM 637 N N . PRO A 1 86 ? -15.441 -8.813 1.923 1.00 43.62 86 PRO A N 1
ATOM 638 C CA . PRO A 1 86 ? -16.538 -8.816 2.889 1.00 43.62 86 PRO A CA 1
ATOM 639 C C . PRO A 1 86 ? -16.531 -10.133 3.699 1.00 43.62 86 PRO A C 1
ATOM 641 O O . PRO A 1 86 ? -17.023 -10.155 4.820 1.00 43.62 86 PRO A O 1
ATOM 644 N N . GLU A 1 87 ? -15.924 -11.201 3.159 1.00 39.41 87 GLU A N 1
ATOM 645 C CA . GLU A 1 87 ? -15.886 -12.558 3.723 1.00 39.41 87 GLU A CA 1
ATOM 646 C C . GLU A 1 87 ? -14.682 -12.844 4.659 1.00 39.41 87 GLU A C 1
ATOM 648 O O . GLU A 1 87 ? -14.798 -13.703 5.519 1.00 39.41 87 GLU A O 1
ATOM 653 N N . ILE A 1 88 ? -13.551 -12.115 4.614 1.00 41.81 88 ILE A N 1
ATOM 654 C CA . ILE A 1 88 ? -12.503 -12.203 5.674 1.00 41.81 88 ILE A CA 1
ATOM 655 C C . ILE A 1 88 ? -12.656 -11.082 6.714 1.00 41.81 88 ILE A C 1
ATOM 657 O O . ILE A 1 88 ? -12.374 -11.292 7.896 1.00 41.81 88 ILE A O 1
ATOM 661 N N . SER A 1 89 ? -13.271 -9.947 6.349 1.00 47.16 89 SER A N 1
ATOM 662 C CA . SER A 1 89 ? -13.930 -9.091 7.349 1.00 47.16 89 SER A CA 1
ATOM 663 C C . SER A 1 89 ? -14.990 -9.880 8.134 1.00 47.16 89 SER A C 1
ATOM 665 O O . SER A 1 89 ? -15.200 -9.598 9.311 1.00 47.16 89 SER A O 1
ATOM 667 N N . GLN A 1 90 ? -15.567 -10.933 7.540 1.00 49.28 90 GLN A N 1
ATOM 668 C CA . GLN A 1 90 ? -16.379 -11.916 8.253 1.00 49.28 90 GLN A CA 1
ATOM 669 C C . GLN A 1 90 ? -15.561 -12.715 9.265 1.00 49.28 90 GLN A C 1
ATOM 671 O O . GLN A 1 90 ? -16.064 -12.891 10.351 1.00 49.28 90 GLN A O 1
ATOM 676 N N . VAL A 1 91 ? -14.307 -13.114 9.014 1.00 49.09 91 VAL A N 1
ATOM 677 C CA . VAL A 1 91 ? -13.476 -13.785 10.039 1.00 49.09 91 VAL A CA 1
ATOM 678 C C . VAL A 1 91 ? -13.189 -12.848 11.212 1.00 49.09 91 VAL A C 1
ATOM 680 O O . VAL A 1 91 ? -13.284 -13.261 12.361 1.00 49.09 91 VAL A O 1
ATOM 683 N N . PHE A 1 92 ? -12.891 -11.569 10.967 1.00 56.34 92 PHE A N 1
ATOM 684 C CA . PHE A 1 92 ? -12.727 -10.596 12.056 1.00 56.34 92 PHE A CA 1
ATOM 685 C C . PHE A 1 92 ? -14.053 -10.335 12.788 1.00 56.34 92 PHE A C 1
ATOM 687 O O . PHE A 1 92 ? -14.104 -10.357 14.017 1.00 56.34 92 PHE A O 1
ATOM 694 N N . GLY A 1 93 ? -15.144 -10.144 12.042 1.00 59.62 93 GLY A N 1
ATOM 695 C CA . GLY A 1 93 ? -16.494 -10.002 12.583 1.00 59.62 93 GLY A CA 1
ATOM 696 C C . GLY A 1 93 ? -16.922 -11.220 13.401 1.00 59.62 93 GLY A C 1
ATOM 697 O O . GLY A 1 93 ? -17.410 -11.058 14.513 1.00 59.62 93 GLY A O 1
ATOM 698 N N . GLU A 1 94 ? -16.649 -12.423 12.904 1.00 60.78 94 GLU A N 1
ATOM 699 C CA . GLU A 1 94 ? -16.892 -13.711 13.548 1.00 60.78 94 GLU A CA 1
ATOM 700 C C . GLU A 1 94 ? -16.026 -13.850 14.793 1.00 60.78 94 GLU A C 1
ATOM 702 O O . GLU A 1 94 ? -16.539 -14.242 15.832 1.00 60.78 94 GLU A O 1
ATOM 707 N N . VAL A 1 95 ? -14.743 -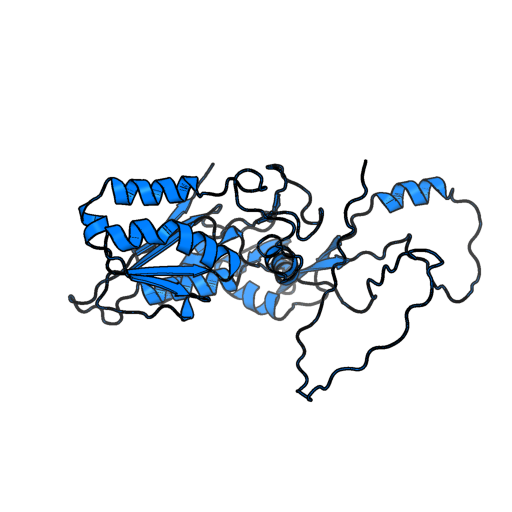13.485 14.753 1.00 62.28 95 VAL A N 1
ATOM 708 C CA . VAL A 1 95 ? -13.881 -13.458 15.942 1.00 62.28 95 VAL A CA 1
ATOM 709 C C . VAL A 1 95 ? -14.523 -12.560 17.006 1.00 62.28 95 VAL A C 1
ATOM 711 O O . VAL A 1 95 ? -14.813 -13.025 18.105 1.00 62.28 95 VAL A O 1
ATOM 714 N N . PHE A 1 96 ? -14.874 -11.312 16.700 1.00 64.81 96 PHE A N 1
ATOM 715 C CA . PHE A 1 96 ? -15.520 -10.433 17.686 1.00 64.81 96 PHE A CA 1
ATOM 716 C C . PHE A 1 96 ? -16.936 -10.880 18.095 1.00 64.81 96 PHE A C 1
ATOM 718 O O . PHE A 1 96 ? -17.380 -10.589 19.212 1.00 64.81 96 PHE A O 1
ATOM 725 N N . GLU A 1 97 ? -17.639 -11.620 17.241 1.00 66.69 97 GLU A N 1
ATOM 726 C CA . GLU A 1 97 ? -18.913 -12.260 17.570 1.00 66.69 97 GLU A CA 1
ATOM 727 C C . GLU A 1 97 ? -18.725 -13.415 18.569 1.00 66.69 97 GLU A C 1
ATOM 729 O O . GLU A 1 97 ? -19.486 -13.522 19.534 1.00 66.69 97 GLU A O 1
ATOM 734 N N . HIS A 1 98 ? -17.661 -14.206 18.411 1.00 73.38 98 HIS A N 1
ATOM 735 C CA . HIS A 1 98 ? -17.316 -15.343 19.269 1.00 73.38 98 HIS A CA 1
ATOM 736 C C . HIS A 1 98 ? -16.511 -14.958 20.524 1.00 73.38 98 HIS A C 1
ATOM 738 O O . HIS A 1 98 ? -16.447 -15.754 21.464 1.00 73.38 98 HIS A O 1
ATOM 744 N N . PHE A 1 99 ? -15.959 -13.739 20.605 1.00 80.06 99 PHE A N 1
ATOM 745 C CA . PHE A 1 99 ? -15.236 -13.218 21.777 1.00 80.06 99 PHE A CA 1
ATOM 746 C C . PHE A 1 99 ? -15.958 -12.018 22.429 1.00 80.06 99 PHE A C 1
ATOM 748 O O . PHE A 1 99 ? -15.535 -10.868 22.274 1.00 80.06 99 PHE A O 1
ATOM 755 N N . PRO A 1 100 ? -17.012 -12.255 23.244 1.00 81.06 100 PRO A N 1
ATOM 756 C CA . PRO A 1 100 ? -17.780 -11.199 23.909 1.00 81.06 100 PRO A CA 1
ATOM 757 C C . PRO A 1 100 ? -16.946 -10.215 24.735 1.00 81.06 100 PRO A C 1
ATOM 759 O O . PRO A 1 100 ? -17.279 -9.034 24.777 1.00 81.06 100 PRO A O 1
ATOM 762 N N . ALA A 1 101 ? -15.871 -10.690 25.374 1.00 82.25 101 ALA A N 1
ATOM 763 C CA . ALA A 1 101 ? -14.969 -9.847 26.156 1.00 82.25 101 ALA A CA 1
ATOM 764 C C . ALA A 1 101 ? -14.202 -8.851 25.271 1.00 82.25 101 ALA A C 1
ATOM 766 O O . ALA A 1 101 ? -14.127 -7.676 25.614 1.00 82.25 101 ALA A O 1
ATOM 767 N N . GLY A 1 102 ? -13.705 -9.298 24.110 1.00 79.31 102 GLY A N 1
ATOM 768 C CA . GLY A 1 102 ? -13.034 -8.425 23.144 1.00 79.31 102 GLY A CA 1
ATOM 769 C C . GLY A 1 102 ? -13.985 -7.361 22.607 1.00 79.31 102 GLY A C 1
ATOM 770 O O . GLY A 1 102 ? -13.670 -6.180 22.626 1.00 79.31 102 GLY A O 1
ATOM 771 N N . ARG A 1 103 ? -15.206 -7.758 22.238 1.00 84.12 103 ARG A N 1
ATOM 772 C CA . ARG A 1 103 ? -16.252 -6.833 21.781 1.00 84.12 103 ARG A CA 1
ATOM 773 C C . ARG A 1 103 ? -16.645 -5.782 22.821 1.00 84.12 103 ARG A C 1
ATOM 775 O O . ARG A 1 103 ? -16.865 -4.632 22.453 1.00 84.12 103 ARG A O 1
ATOM 782 N N . ALA A 1 104 ? -16.765 -6.174 24.088 1.00 83.56 104 ALA A N 1
ATOM 783 C CA . ALA A 1 104 ? -17.104 -5.255 25.173 1.00 83.56 104 ALA A CA 1
ATOM 784 C C . ALA A 1 104 ? -15.960 -4.288 25.524 1.00 83.56 104 ALA A C 1
ATOM 786 O O . ALA A 1 104 ? -16.221 -3.244 26.112 1.00 83.56 104 ALA A O 1
ATOM 787 N N . ALA A 1 105 ? -14.718 -4.632 25.172 1.00 86.31 105 ALA A N 1
ATOM 788 C CA . ALA A 1 105 ? -13.537 -3.806 25.405 1.00 86.31 105 ALA A CA 1
ATOM 789 C C . ALA A 1 105 ? -13.262 -2.785 24.285 1.00 86.31 105 ALA A C 1
ATOM 791 O O . ALA A 1 105 ? -12.369 -1.956 24.429 1.00 86.31 105 ALA A O 1
ATOM 792 N N . VAL A 1 106 ? -13.988 -2.845 23.161 1.00 87.81 106 VAL A N 1
ATOM 793 C CA . VAL A 1 106 ? -13.834 -1.876 22.068 1.00 87.81 106 VAL A CA 1
ATOM 794 C C . VAL A 1 106 ? -14.581 -0.594 22.420 1.00 87.81 106 VAL A C 1
ATOM 796 O O . VAL A 1 106 ? -15.810 -0.583 22.485 1.00 87.81 106 VAL A O 1
ATOM 799 N N . ASN A 1 107 ? -13.830 0.492 22.597 1.00 85.69 107 ASN A N 1
ATOM 800 C CA . ASN A 1 107 ? -14.384 1.819 22.866 1.00 85.69 107 ASN A CA 1
ATOM 801 C C . ASN A 1 107 ? -14.641 2.598 21.567 1.00 85.69 107 ASN A C 1
ATOM 803 O O . ASN A 1 107 ? -15.681 3.241 21.425 1.00 85.69 107 ASN A O 1
ATOM 807 N N . ALA A 1 108 ? -13.704 2.519 20.621 1.00 90.69 108 ALA A N 1
ATOM 808 C CA . ALA A 1 108 ? -13.751 3.235 19.354 1.00 90.69 108 ALA A CA 1
ATOM 809 C C . ALA A 1 108 ? -13.222 2.374 18.199 1.00 90.69 108 ALA A C 1
ATOM 811 O O . ALA A 1 108 ? -12.380 1.495 18.396 1.00 90.69 108 ALA A O 1
ATOM 812 N N . ILE A 1 109 ? -13.715 2.641 16.991 1.00 90.75 109 ILE A N 1
ATOM 813 C CA . ILE A 1 109 ? -13.275 2.035 15.734 1.00 90.75 109 ILE A CA 1
ATOM 814 C C . ILE A 1 109 ? -12.884 3.160 14.780 1.00 90.75 109 ILE A C 1
ATOM 816 O O . ILE A 1 109 ? -13.711 3.989 14.406 1.00 90.75 109 ILE A O 1
ATOM 820 N N . HIS A 1 110 ? -11.627 3.150 14.349 1.00 93.00 110 HIS A N 1
ATOM 821 C CA . HIS A 1 110 ? -11.096 4.095 13.373 1.00 93.00 110 HIS A CA 1
ATOM 822 C C . HIS A 1 110 ? -10.919 3.378 12.032 1.00 93.00 110 HIS A C 1
ATOM 824 O O . HIS A 1 110 ? -10.122 2.447 11.932 1.00 93.00 110 HIS A O 1
ATOM 830 N N . LEU A 1 111 ? -11.650 3.804 11.001 1.00 92.31 111 LEU A N 1
ATOM 831 C CA . LEU A 1 111 ? -11.475 3.324 9.630 1.00 92.31 111 LEU A CA 1
ATOM 832 C C . LEU A 1 111 ? -10.675 4.349 8.828 1.00 92.31 111 LEU A C 1
ATOM 834 O O . LEU A 1 111 ? -11.072 5.508 8.734 1.00 92.31 111 LEU A O 1
ATOM 838 N N . VAL A 1 112 ? -9.561 3.927 8.231 1.00 91.81 112 VAL A N 1
ATOM 839 C CA . VAL A 1 112 ? -8.767 4.765 7.321 1.00 91.81 112 VAL A CA 1
ATOM 840 C C . VAL A 1 112 ? -9.137 4.402 5.886 1.00 91.81 112 VAL A C 1
ATOM 842 O O . VAL A 1 112 ? -8.767 3.340 5.399 1.00 91.81 112 VAL A O 1
ATOM 845 N N . GLU A 1 113 ? -9.885 5.276 5.216 1.00 86.81 113 GLU A N 1
ATOM 846 C CA . GLU A 1 113 ? -10.424 5.055 3.872 1.00 86.81 113 GLU A CA 1
ATOM 847 C C . GLU A 1 113 ? -10.391 6.371 3.089 1.00 86.81 113 GLU A C 1
ATOM 849 O O . GLU A 1 113 ? -10.848 7.405 3.570 1.00 86.81 113 GLU A O 1
ATOM 854 N N . THR A 1 114 ? -9.876 6.351 1.863 1.00 84.19 114 THR A N 1
ATOM 855 C CA . THR A 1 114 ? -9.757 7.559 1.024 1.00 84.19 114 THR A CA 1
ATOM 856 C C . THR A 1 114 ? -10.961 7.753 0.102 1.00 84.19 114 THR A C 1
ATOM 858 O O . THR A 1 114 ? -11.252 8.872 -0.325 1.00 84.19 114 THR A O 1
ATOM 861 N N . SER A 1 115 ? -11.688 6.676 -0.202 1.00 80.25 115 SER A N 1
ATOM 862 C CA . SER A 1 115 ? -12.850 6.693 -1.079 1.00 80.25 115 SER A CA 1
ATOM 863 C C . SER A 1 115 ? -14.117 7.077 -0.319 1.00 80.25 115 SER A C 1
ATOM 865 O O . SER A 1 115 ? -14.699 6.279 0.413 1.00 80.25 115 SER A O 1
ATOM 867 N N . ASN A 1 116 ? -14.624 8.285 -0.578 1.00 80.62 116 ASN A N 1
ATOM 868 C CA . ASN A 1 116 ? -15.899 8.764 -0.024 1.00 80.62 116 ASN A CA 1
ATOM 869 C C . ASN A 1 116 ? -17.078 7.811 -0.301 1.00 80.62 116 ASN A C 1
ATOM 871 O O . ASN A 1 116 ? -18.021 7.742 0.485 1.00 80.62 116 ASN A O 1
ATOM 875 N N . ALA A 1 117 ? -17.059 7.100 -1.433 1.00 76.12 117 ALA A N 1
ATOM 876 C CA . ALA A 1 117 ? -18.095 6.125 -1.764 1.00 76.12 117 ALA A CA 1
ATOM 877 C C . ALA A 1 117 ? -18.021 4.892 -0.847 1.00 76.12 117 ALA A C 1
ATOM 879 O O . ALA A 1 117 ? -19.055 4.434 -0.359 1.00 76.12 117 ALA A O 1
ATOM 880 N N . MET A 1 118 ? -16.810 4.400 -0.569 1.00 77.00 118 MET A N 1
ATOM 881 C CA . MET A 1 118 ? -16.589 3.275 0.343 1.00 77.00 118 MET A CA 1
ATOM 882 C C . MET A 1 118 ? -16.876 3.642 1.792 1.00 77.00 118 MET A C 1
ATOM 884 O O . MET A 1 118 ? -17.520 2.852 2.477 1.00 77.00 118 MET A O 1
ATOM 888 N N . GLN A 1 119 ? -16.503 4.849 2.230 1.00 83.81 119 GLN A N 1
ATOM 889 C CA . GLN A 1 119 ? -16.851 5.341 3.567 1.00 83.81 119 GLN A CA 1
ATOM 890 C C . GLN A 1 119 ? -18.364 5.265 3.808 1.00 83.81 119 GLN A C 1
ATOM 892 O O . GLN A 1 119 ? -18.797 4.668 4.787 1.00 83.81 119 GLN A O 1
ATOM 897 N N . ARG A 1 120 ? -19.180 5.769 2.868 1.00 83.06 120 ARG A N 1
ATOM 898 C CA . ARG A 1 120 ? -20.651 5.700 2.964 1.00 83.06 120 ARG A CA 1
ATOM 899 C C . ARG A 1 120 ? -21.161 4.262 3.025 1.00 83.06 120 ARG A C 1
ATOM 901 O O . ARG A 1 120 ? -22.005 3.944 3.855 1.00 83.06 120 ARG A O 1
ATOM 908 N N . MET A 1 121 ? -20.633 3.380 2.173 1.00 80.44 121 MET A N 1
ATOM 909 C CA . MET A 1 121 ? -21.037 1.970 2.161 1.00 80.44 121 MET A CA 1
ATOM 910 C C . MET A 1 121 ? -20.675 1.254 3.472 1.00 80.44 121 MET A C 1
ATOM 912 O O . MET A 1 121 ? -21.452 0.438 3.967 1.00 80.44 121 MET A O 1
ATOM 916 N N . GLN A 1 122 ? -19.498 1.535 4.031 1.00 83.75 122 GLN A N 1
ATOM 917 C CA . GLN A 1 122 ? -19.057 0.999 5.318 1.00 83.75 122 GLN A CA 1
ATOM 918 C C . GLN A 1 122 ? -19.917 1.546 6.458 1.00 83.75 122 GLN A C 1
ATOM 920 O O . GLN A 1 122 ? -20.349 0.770 7.306 1.00 83.75 122 GLN A O 1
ATOM 925 N N . GLU A 1 123 ? -20.209 2.849 6.457 1.00 85.88 123 GLU A N 1
ATOM 926 C CA . GLU A 1 123 ? -21.052 3.501 7.459 1.00 85.88 123 GLU A CA 1
ATOM 927 C C . GLU A 1 123 ? -22.447 2.875 7.496 1.00 85.88 123 GLU A C 1
ATOM 929 O O . GLU A 1 123 ? -22.880 2.411 8.550 1.00 85.88 123 GLU A O 1
ATOM 934 N N . GLU A 1 124 ? -23.106 2.742 6.343 1.00 85.31 124 GLU A N 1
ATOM 935 C CA . GLU A 1 124 ? -24.417 2.092 6.227 1.00 85.31 124 GLU A CA 1
ATOM 936 C C . GLU A 1 124 ? -24.407 0.650 6.764 1.00 85.31 124 GLU A C 1
ATOM 938 O O . GLU A 1 124 ? -25.347 0.224 7.441 1.00 85.31 124 GLU A O 1
ATOM 943 N N . ARG A 1 125 ? -23.334 -0.110 6.503 1.00 82.62 125 ARG A N 1
ATOM 944 C CA . ARG A 1 125 ? -23.194 -1.500 6.972 1.00 82.62 125 ARG A CA 1
ATOM 945 C C . ARG A 1 125 ? -22.899 -1.595 8.469 1.00 82.62 125 ARG A C 1
ATOM 947 O O . ARG A 1 125 ? -23.421 -2.489 9.135 1.00 82.62 125 ARG A O 1
ATOM 954 N N . LEU A 1 126 ? -22.079 -0.694 9.008 1.00 83.56 126 LEU A N 1
ATOM 955 C CA . LEU A 1 126 ? -21.614 -0.737 10.396 1.00 83.56 126 LEU A CA 1
ATOM 956 C C . LEU A 1 126 ? -22.575 -0.061 11.377 1.00 83.56 126 LEU A C 1
ATOM 958 O O . LEU A 1 126 ? -22.581 -0.432 12.550 1.00 83.56 126 LEU A O 1
ATOM 962 N N . GLN A 1 127 ? -23.415 0.877 10.929 1.00 84.12 127 GLN A N 1
ATOM 963 C CA . GLN A 1 127 ? -24.253 1.713 11.798 1.00 84.12 127 GLN A CA 1
ATOM 964 C C . GLN A 1 127 ? -25.120 0.902 12.775 1.00 84.12 127 GLN A C 1
ATOM 966 O O . GLN A 1 127 ? -25.229 1.244 13.956 1.00 84.12 127 GLN A O 1
ATOM 971 N N . SER A 1 128 ? -25.735 -0.186 12.304 1.00 84.25 128 SER A N 1
ATOM 972 C CA . SER A 1 128 ? -26.597 -1.032 13.141 1.00 84.25 128 SER A CA 1
ATOM 973 C C . SER A 1 128 ? -25.812 -1.740 14.254 1.00 84.25 128 SER A C 1
ATOM 975 O O . SER A 1 128 ? -26.229 -1.730 15.415 1.00 84.25 128 SER A O 1
ATOM 977 N N . THR A 1 129 ? -24.645 -2.289 13.918 1.00 82.81 129 THR A N 1
ATOM 978 C CA . THR A 1 129 ? -23.738 -2.987 14.835 1.00 82.81 129 THR A CA 1
ATOM 979 C C . THR A 1 129 ? -23.086 -2.023 15.823 1.00 82.81 129 THR A C 1
ATOM 981 O O . THR A 1 129 ? -23.080 -2.292 17.024 1.00 82.81 129 THR A O 1
ATOM 984 N N . ALA A 1 130 ? -22.621 -0.867 15.346 1.00 84.88 130 ALA A N 1
ATOM 985 C CA . ALA A 1 130 ? -22.043 0.182 16.178 1.00 84.88 130 ALA A CA 1
ATOM 986 C C . ALA A 1 130 ? -23.045 0.667 17.232 1.00 84.88 130 ALA A C 1
ATOM 988 O O . ALA A 1 130 ? -22.732 0.692 18.420 1.00 84.88 130 ALA A O 1
ATOM 989 N N . LYS A 1 131 ? -24.298 0.930 16.834 1.00 88.25 131 LYS A N 1
ATOM 990 C CA . LYS A 1 131 ? -25.368 1.313 17.767 1.00 88.25 131 LYS A CA 1
ATOM 991 C C . LYS A 1 131 ? -25.713 0.202 18.761 1.00 88.25 131 LYS A C 1
ATOM 993 O O . LYS A 1 131 ? -26.004 0.495 19.918 1.00 88.25 131 LYS A O 1
ATOM 998 N N . LYS A 1 132 ? -25.694 -1.064 18.328 1.00 86.88 132 LYS A N 1
ATOM 999 C CA . LYS A 1 132 ? -25.962 -2.227 19.192 1.00 86.88 132 LYS A CA 1
ATOM 1000 C C . LYS A 1 132 ? -24.934 -2.355 20.319 1.00 86.88 132 LYS A C 1
ATOM 1002 O O . LYS A 1 132 ? -25.307 -2.758 21.418 1.00 86.88 132 LYS A O 1
ATOM 1007 N N . TYR A 1 133 ? -23.668 -2.043 20.046 1.00 84.50 133 TYR A N 1
ATOM 1008 C CA . TYR A 1 133 ? -22.570 -2.209 21.004 1.00 84.50 133 TYR A CA 1
ATOM 1009 C C . TYR A 1 133 ? -22.055 -0.903 21.617 1.00 84.50 133 TYR A C 1
ATOM 1011 O O . TYR A 1 133 ? -21.245 -0.960 22.534 1.00 84.50 133 TYR A O 1
ATOM 1019 N N . GLY A 1 134 ? -22.567 0.251 21.182 1.00 88.88 134 GLY A N 1
ATOM 1020 C CA . GLY A 1 134 ? -22.161 1.560 21.694 1.00 88.88 134 GLY A CA 1
ATOM 1021 C C . GLY A 1 134 ? -20.764 1.990 21.243 1.00 88.88 134 GLY A C 1
ATOM 1022 O O . GLY A 1 134 ? -20.116 2.745 21.958 1.00 88.88 134 GLY A O 1
ATOM 1023 N N . TRP A 1 135 ? -20.294 1.495 20.095 1.00 88.56 135 TRP A N 1
ATOM 1024 C CA . TRP A 1 135 ? -18.982 1.842 19.546 1.00 88.56 135 TRP A CA 1
ATOM 1025 C C . TRP A 1 135 ? -18.988 3.244 18.933 1.00 88.56 135 TRP A C 1
ATOM 1027 O O . TRP A 1 135 ? -19.885 3.563 18.148 1.00 88.56 135 TRP A O 1
ATOM 1037 N N . ASP A 1 136 ? -17.968 4.045 19.243 1.00 91.19 136 ASP A N 1
ATOM 1038 C CA . ASP A 1 136 ? -17.686 5.286 18.517 1.00 91.19 136 ASP A CA 1
ATOM 1039 C C . ASP A 1 136 ? -16.943 4.960 17.215 1.00 91.19 136 ASP A C 1
ATOM 1041 O O . ASP A 1 136 ? -15.849 4.401 17.253 1.00 91.19 136 ASP A O 1
ATOM 1045 N N . VAL A 1 137 ? -17.541 5.243 16.057 1.00 90.94 137 VAL A N 1
ATOM 1046 C CA . VAL A 1 137 ? -16.963 4.886 14.752 1.00 90.94 137 VAL A CA 1
ATOM 1047 C C . VAL A 1 137 ? -16.593 6.148 13.993 1.00 90.94 137 VAL A C 1
ATOM 1049 O O . VAL A 1 137 ? -17.440 7.006 13.749 1.00 90.94 137 VAL A O 1
ATOM 1052 N N . GLN A 1 138 ? -15.328 6.239 13.595 1.00 92.62 138 GLN A N 1
ATOM 1053 C CA . GLN A 1 138 ? -14.756 7.413 12.952 1.00 92.62 138 GLN A CA 1
ATOM 1054 C C . GLN A 1 138 ? -14.062 7.026 11.646 1.00 92.62 138 GLN A C 1
ATOM 1056 O O . GLN A 1 138 ? -13.303 6.056 11.599 1.00 92.62 138 GLN A O 1
ATOM 1061 N N . TRP A 1 139 ? -14.274 7.824 10.601 1.00 91.94 139 TRP A N 1
ATOM 1062 C CA . TRP A 1 139 ? -13.578 7.684 9.324 1.00 91.94 139 TRP A CA 1
ATOM 1063 C C . TRP A 1 139 ? -12.494 8.744 9.179 1.00 91.94 139 TRP A C 1
ATOM 1065 O O . TRP A 1 139 ? -12.710 9.921 9.460 1.00 91.94 139 TRP A O 1
ATOM 1075 N N . HIS A 1 140 ? -11.337 8.307 8.696 1.00 93.06 140 HIS A N 1
ATOM 1076 C CA . HIS A 1 140 ? -10.135 9.106 8.510 1.00 93.06 140 HIS A CA 1
ATOM 1077 C C . HIS A 1 140 ? -9.655 8.970 7.070 1.00 93.06 140 HIS A C 1
ATOM 1079 O O . HIS A 1 140 ? -9.693 7.884 6.494 1.00 93.06 140 HIS A O 1
ATOM 1085 N N . SER A 1 141 ? -9.173 10.065 6.484 1.00 89.25 141 SER A N 1
ATOM 1086 C CA . SER A 1 141 ? -8.619 10.047 5.121 1.00 89.25 141 SER A CA 1
ATOM 1087 C C . SER A 1 141 ? -7.162 9.583 5.083 1.00 89.25 141 SER A C 1
ATOM 1089 O O . SER A 1 141 ? -6.641 9.195 4.038 1.00 89.25 141 SER A O 1
ATOM 1091 N N . SER A 1 142 ? -6.493 9.634 6.233 1.00 90.00 142 SER A N 1
ATOM 1092 C CA . SER A 1 142 ? -5.090 9.303 6.406 1.00 90.00 142 SER A CA 1
ATOM 1093 C C . SER A 1 142 ? -4.874 8.704 7.788 1.00 90.00 142 SER A C 1
ATOM 1095 O O . SER A 1 142 ? -5.468 9.139 8.770 1.00 90.00 142 SER A O 1
ATOM 1097 N N . LEU A 1 143 ? -3.937 7.761 7.894 1.00 90.69 143 LEU A N 1
ATOM 1098 C CA . LEU A 1 143 ? -3.511 7.221 9.189 1.00 90.69 143 LEU A CA 1
ATOM 1099 C C . LEU A 1 143 ? -2.892 8.301 10.100 1.00 90.69 143 LEU A C 1
ATOM 1101 O O . LEU A 1 143 ? -2.812 8.132 11.312 1.00 90.69 143 LEU A O 1
ATOM 1105 N N . GLN A 1 144 ? -2.455 9.424 9.525 1.00 89.94 144 GLN A N 1
ATOM 1106 C CA . GLN A 1 144 ? -1.943 10.565 10.289 1.00 89.94 144 GLN A CA 1
ATOM 1107 C C . GLN A 1 144 ? -3.036 11.310 11.063 1.00 89.94 144 GLN A C 1
ATOM 1109 O O . GLN A 1 144 ? -2.724 11.978 12.044 1.00 89.94 144 GLN A O 1
ATOM 1114 N N . ASP A 1 145 ? -4.295 11.181 10.640 1.00 91.88 145 ASP A N 1
ATOM 1115 C CA . ASP A 1 145 ? -5.435 11.835 11.288 1.00 91.88 145 ASP A CA 1
ATOM 1116 C C . ASP A 1 145 ? -5.877 11.067 12.550 1.00 91.88 145 ASP A C 1
ATOM 1118 O O . ASP A 1 145 ? -6.586 11.602 13.403 1.00 91.88 145 ASP A O 1
ATOM 1122 N N . VAL A 1 146 ? -5.413 9.819 12.703 1.00 91.81 146 VAL A N 1
ATOM 1123 C CA . VAL A 1 146 ? -5.662 8.994 13.885 1.00 91.81 146 VAL A CA 1
ATOM 1124 C C . VAL A 1 146 ? -4.732 9.439 15.013 1.00 91.81 146 VAL A C 1
ATOM 1126 O O . VAL A 1 146 ? -3.500 9.349 14.914 1.00 91.81 146 VAL A O 1
ATOM 1129 N N . ALA A 1 147 ? -5.339 9.933 16.093 1.00 88.44 147 ALA A N 1
ATOM 1130 C CA . ALA A 1 147 ? -4.628 10.350 17.290 1.00 88.44 147 ALA A CA 1
ATOM 1131 C C . ALA A 1 147 ? -3.945 9.153 17.964 1.00 88.44 147 ALA A C 1
ATOM 1133 O O . ALA A 1 147 ? -4.506 8.063 18.047 1.00 88.44 147 ALA A O 1
ATOM 1134 N N . HIS A 1 148 ? -2.731 9.379 18.462 1.00 86.12 148 HIS A N 1
ATOM 1135 C CA . HIS A 1 148 ? -2.050 8.421 19.321 1.00 86.12 148 HIS A CA 1
ATOM 1136 C C . HIS A 1 148 ? -2.442 8.699 20.775 1.00 86.12 148 HIS A C 1
ATOM 1138 O O . HIS A 1 148 ? -2.226 9.812 21.259 1.00 86.12 148 HIS A O 1
ATOM 1144 N N . ASP A 1 149 ? -3.003 7.700 21.453 1.00 85.81 149 ASP A N 1
ATOM 1145 C CA . ASP A 1 149 ? -3.339 7.754 22.875 1.00 85.81 149 ASP A CA 1
ATOM 1146 C C . ASP A 1 149 ? -2.606 6.627 23.611 1.00 85.81 149 ASP A C 1
ATOM 1148 O O . ASP A 1 149 ? -2.913 5.450 23.431 1.00 85.81 149 ASP A O 1
ATOM 1152 N N . THR A 1 150 ? -1.630 6.989 24.447 1.00 80.88 150 THR A N 1
ATOM 1153 C CA . THR A 1 150 ? -0.788 6.027 25.180 1.00 80.88 150 THR A CA 1
ATOM 1154 C C . THR A 1 150 ? -1.519 5.321 26.322 1.00 80.88 150 THR A C 1
ATOM 1156 O O . THR A 1 150 ? -0.986 4.375 26.902 1.00 80.88 150 THR A O 1
ATOM 1159 N N . GLN A 1 151 ? -2.726 5.779 26.665 1.00 83.75 151 GLN A N 1
ATOM 1160 C CA . GLN A 1 151 ? -3.572 5.183 27.699 1.00 83.75 151 GLN A CA 1
ATOM 1161 C C . GLN A 1 151 ? -4.556 4.158 27.124 1.00 83.75 151 GLN A C 1
ATOM 1163 O O . GLN A 1 151 ? -5.240 3.465 27.879 1.00 83.75 151 GLN A O 1
ATOM 1168 N N . VAL A 1 152 ? -4.642 4.051 25.795 1.00 85.56 152 VAL A N 1
ATOM 1169 C CA . VAL A 1 152 ? -5.593 3.179 25.107 1.00 85.56 152 VAL A CA 1
ATOM 1170 C C . VAL A 1 152 ? -4.845 2.083 24.361 1.00 85.56 152 VAL A C 1
ATOM 1172 O O . VAL A 1 152 ? -3.966 2.336 23.540 1.00 85.56 152 VAL A O 1
ATOM 1175 N N . TYR A 1 153 ? -5.244 0.833 24.605 1.00 87.31 153 TYR A N 1
ATOM 1176 C CA . TYR A 1 153 ? -4.755 -0.294 23.818 1.00 87.31 153 TYR A CA 1
ATOM 1177 C C . TYR A 1 153 ? -5.214 -0.154 22.364 1.00 87.31 153 TYR A C 1
ATOM 1179 O O . TYR A 1 153 ? -6.397 -0.319 22.059 1.00 87.31 153 TYR A O 1
ATOM 1187 N N . THR A 1 154 ? -4.274 0.116 21.463 1.00 88.56 154 THR A N 1
ATOM 1188 C CA . THR A 1 154 ? -4.563 0.257 20.034 1.00 88.56 154 THR A CA 1
ATOM 1189 C C . THR A 1 154 ? -4.315 -1.063 19.308 1.00 88.56 154 THR A C 1
ATOM 1191 O O . THR A 1 154 ? -3.234 -1.642 19.397 1.00 88.56 154 THR A O 1
ATOM 1194 N N . MET A 1 155 ? -5.317 -1.541 18.568 1.00 87.75 155 MET A N 1
ATOM 1195 C CA . MET A 1 155 ? -5.182 -2.671 17.649 1.00 87.75 155 MET A CA 1
ATOM 1196 C C . MET A 1 155 ? -5.318 -2.170 16.214 1.00 87.75 155 MET A C 1
ATOM 1198 O O . MET A 1 155 ? -6.334 -1.574 15.863 1.00 87.75 155 MET A O 1
ATOM 1202 N N . VAL A 1 156 ? -4.318 -2.437 15.378 1.00 89.44 156 VAL A N 1
ATOM 1203 C CA . VAL A 1 156 ? -4.351 -2.110 13.948 1.00 89.44 156 VAL A CA 1
ATOM 1204 C C . VAL A 1 156 ? -4.543 -3.383 13.129 1.00 89.44 156 VAL A C 1
ATOM 1206 O O . VAL A 1 156 ? -3.849 -4.379 13.322 1.00 89.44 156 VAL A O 1
ATOM 1209 N N . LEU A 1 157 ? -5.469 -3.338 12.175 1.00 87.56 157 LEU A N 1
ATOM 1210 C CA . LEU A 1 157 ? -5.664 -4.387 11.183 1.00 87.56 157 LEU A CA 1
ATOM 1211 C C . LEU A 1 157 ? -5.448 -3.796 9.792 1.00 87.56 157 LEU A C 1
ATOM 1213 O O . LEU A 1 157 ? -6.113 -2.832 9.421 1.00 87.56 157 LEU A O 1
ATOM 1217 N N . ALA A 1 158 ? -4.544 -4.395 9.023 1.00 88.00 158 ALA A N 1
ATOM 1218 C CA . ALA A 1 158 ? -4.362 -4.096 7.608 1.00 88.00 158 ALA A CA 1
ATOM 1219 C C . ALA A 1 158 ? -4.430 -5.413 6.832 1.00 88.00 158 ALA A C 1
ATOM 1221 O O . ALA A 1 158 ? -3.574 -6.279 7.009 1.00 88.00 158 ALA A O 1
ATOM 1222 N N . HIS A 1 159 ? -5.474 -5.582 6.026 1.00 84.69 159 HIS A N 1
ATOM 1223 C CA . HIS A 1 159 ? -5.750 -6.814 5.295 1.00 84.69 159 HIS A CA 1
ATOM 1224 C C . HIS A 1 159 ? -5.809 -6.521 3.797 1.00 84.69 159 HIS A C 1
ATOM 1226 O O . HIS A 1 159 ? -6.689 -5.767 3.388 1.00 84.69 159 HIS A O 1
ATOM 1232 N N . GLU A 1 160 ? -4.904 -7.122 3.018 1.00 86.94 160 GLU A N 1
ATOM 1233 C CA . GLU A 1 160 ? -4.732 -6.885 1.572 1.00 86.94 160 GLU A CA 1
ATOM 1234 C C . GLU A 1 160 ? -4.697 -5.380 1.264 1.00 86.94 160 GLU A C 1
ATOM 1236 O O . GLU A 1 160 ? -5.478 -4.845 0.481 1.00 86.94 160 GLU A O 1
ATOM 1241 N N . PHE A 1 161 ? -3.856 -4.667 2.016 1.00 89.25 161 PHE A N 1
ATOM 1242 C CA . PHE A 1 161 ? -3.767 -3.209 1.957 1.00 89.25 161 PHE A CA 1
ATOM 1243 C C . PHE A 1 161 ? -2.436 -2.763 1.361 1.00 89.25 161 PHE A C 1
ATOM 1245 O O . PHE A 1 161 ? -2.386 -1.812 0.582 1.00 89.25 161 PHE A O 1
ATOM 1252 N N . PHE A 1 162 ? -1.340 -3.415 1.753 1.00 93.12 162 PHE A N 1
ATOM 1253 C CA . PHE A 1 162 ? 0.001 -3.018 1.351 1.00 93.12 162 PHE A CA 1
ATOM 1254 C C . PHE A 1 162 ? 0.334 -3.451 -0.080 1.00 93.12 162 PHE A C 1
ATOM 1256 O O . PHE A 1 162 ? 1.137 -2.768 -0.721 1.00 93.12 162 PHE A O 1
ATOM 1263 N N . ASP A 1 163 ? -0.263 -4.529 -0.598 1.00 92.62 163 ASP A N 1
ATOM 1264 C CA . ASP A 1 163 ? -0.042 -4.997 -1.973 1.00 92.62 163 ASP A CA 1
ATOM 1265 C C . ASP A 1 163 ? -0.577 -4.039 -3.051 1.00 92.62 163 ASP A C 1
ATOM 1267 O O . ASP A 1 163 ? -0.016 -3.985 -4.152 1.00 92.62 163 ASP A O 1
ATOM 1271 N N . ALA A 1 164 ? -1.594 -3.244 -2.714 1.00 92.00 164 ALA A N 1
ATOM 1272 C CA . ALA A 1 164 ? -2.211 -2.223 -3.556 1.00 92.00 164 ALA A CA 1
ATOM 1273 C C . ALA A 1 164 ? -1.530 -0.839 -3.463 1.00 92.00 164 ALA A C 1
ATOM 1275 O O . ALA A 1 164 ? -1.947 0.113 -4.133 1.00 92.00 164 ALA A O 1
ATOM 1276 N N . LEU A 1 165 ? -0.473 -0.683 -2.654 1.00 94.50 165 LEU A N 1
ATOM 1277 C CA . LEU A 1 165 ? 0.223 0.599 -2.525 1.00 94.50 165 LEU A CA 1
ATOM 1278 C C . LEU A 1 165 ? 1.189 0.857 -3.696 1.00 94.50 165 LEU A C 1
ATOM 1280 O O . LEU A 1 165 ? 1.936 -0.038 -4.095 1.00 94.50 165 LEU A O 1
ATOM 1284 N N . PRO A 1 166 ? 1.278 2.107 -4.202 1.00 96.56 166 PRO A N 1
ATOM 1285 C CA . PRO A 1 166 ? 2.221 2.460 -5.261 1.00 96.56 166 PRO A CA 1
ATOM 1286 C C . PRO A 1 166 ? 3.672 2.108 -4.913 1.00 96.56 166 PRO A C 1
ATOM 1288 O O . PRO A 1 166 ? 4.144 2.380 -3.803 1.00 96.56 166 PRO A O 1
ATOM 1291 N N . PHE A 1 167 ? 4.404 1.566 -5.888 1.00 98.06 167 PHE A N 1
ATOM 1292 C CA . PHE A 1 167 ? 5.797 1.141 -5.736 1.00 98.06 167 PHE A CA 1
ATOM 1293 C C . PHE A 1 167 ? 6.686 1.654 -6.874 1.00 98.06 167 PHE A C 1
ATOM 1295 O O . PHE A 1 167 ? 6.243 1.894 -7.994 1.00 98.06 167 PHE A O 1
ATOM 1302 N N . HIS A 1 168 ? 7.977 1.793 -6.602 1.00 98.50 168 HIS A N 1
ATOM 1303 C CA . HIS A 1 168 ? 9.013 2.023 -7.601 1.00 98.50 168 HIS A CA 1
ATOM 1304 C C . HIS A 1 168 ? 9.722 0.704 -7.909 1.00 98.50 168 HIS A C 1
ATOM 1306 O O . HIS A 1 168 ? 10.091 -0.028 -6.991 1.00 98.50 168 HIS A O 1
ATOM 1312 N N . LEU A 1 169 ? 9.948 0.417 -9.192 1.00 98.44 169 LEU A N 1
ATOM 1313 C CA . LEU A 1 169 ? 10.777 -0.703 -9.628 1.00 98.44 169 LEU A CA 1
ATOM 1314 C C . LEU A 1 169 ? 12.182 -0.182 -9.919 1.00 98.44 169 LEU A C 1
ATOM 1316 O O . LEU A 1 169 ? 12.356 0.648 -10.807 1.00 98.44 169 LEU A O 1
ATOM 1320 N N . LEU A 1 170 ? 13.184 -0.655 -9.187 1.00 98.31 170 LEU A N 1
ATOM 1321 C CA . LEU A 1 170 ? 14.580 -0.281 -9.402 1.00 98.31 170 LEU A CA 1
ATOM 1322 C C . LEU A 1 170 ? 15.388 -1.467 -9.913 1.00 98.31 170 LEU A C 1
ATOM 1324 O O . LEU A 1 170 ? 15.114 -2.607 -9.552 1.00 98.31 170 LEU A O 1
ATOM 1328 N N . GLU A 1 171 ? 16.425 -1.191 -10.695 1.00 98.19 171 GLU A N 1
ATOM 1329 C CA . GLU A 1 171 ? 17.415 -2.170 -11.139 1.00 98.19 171 GLU A CA 1
ATOM 1330 C C . GLU A 1 171 ? 18.819 -1.719 -10.721 1.00 98.19 171 GLU A C 1
ATOM 1332 O O . GLU A 1 171 ? 19.208 -0.561 -10.915 1.00 98.19 171 GLU A O 1
ATOM 1337 N N . LYS A 1 172 ? 19.585 -2.635 -10.121 1.00 97.69 172 LYS A N 1
ATOM 1338 C CA . LYS A 1 172 ? 20.957 -2.372 -9.691 1.00 97.69 172 LYS A CA 1
ATOM 1339 C C . LYS A 1 172 ? 21.893 -2.451 -10.885 1.00 97.69 172 LYS A C 1
ATOM 1341 O O . LYS A 1 172 ? 22.087 -3.521 -11.456 1.00 97.69 172 LYS A O 1
ATOM 1346 N N . THR A 1 173 ? 22.526 -1.345 -11.231 1.00 95.88 173 THR A N 1
ATOM 1347 C CA . THR A 1 173 ? 23.531 -1.253 -12.291 1.00 95.88 173 THR A CA 1
ATOM 1348 C C . THR A 1 173 ? 24.943 -1.222 -11.696 1.00 95.88 173 THR A C 1
ATOM 1350 O O . THR A 1 173 ? 25.130 -1.248 -10.478 1.00 95.88 173 THR A O 1
ATOM 1353 N N . LYS A 1 174 ? 25.966 -1.168 -12.557 1.00 94.00 174 LYS A N 1
ATOM 1354 C CA . LYS A 1 174 ? 27.360 -0.974 -12.119 1.00 94.00 174 LYS A CA 1
ATOM 1355 C C . LYS A 1 174 ? 27.603 0.415 -11.515 1.00 94.00 174 LYS A C 1
ATOM 1357 O O . LYS A 1 174 ? 28.542 0.570 -10.745 1.00 94.00 174 LYS A O 1
ATOM 1362 N N . GLU A 1 175 ? 26.779 1.398 -11.870 1.00 90.06 175 GLU A N 1
ATOM 1363 C CA . GLU A 1 175 ? 26.928 2.807 -11.479 1.00 90.06 175 GLU A CA 1
ATOM 1364 C C . GLU A 1 175 ? 26.029 3.192 -10.293 1.00 90.06 175 GLU A C 1
ATOM 1366 O O . GLU A 1 175 ? 26.144 4.291 -9.759 1.00 90.06 175 GLU A O 1
ATOM 1371 N N . GLY A 1 176 ? 25.143 2.293 -9.856 1.00 93.00 176 GLY A N 1
ATOM 1372 C CA . GLY A 1 176 ? 24.200 2.535 -8.769 1.00 93.00 176 GLY A CA 1
ATOM 1373 C C . GLY A 1 176 ? 22.817 1.985 -9.089 1.00 93.00 176 GLY A C 1
ATOM 1374 O O . GLY A 1 176 ? 22.672 1.038 -9.856 1.00 93.00 176 GLY A O 1
ATOM 1375 N N . TRP A 1 177 ? 21.786 2.565 -8.487 1.00 97.62 177 TRP A N 1
ATOM 1376 C CA . TRP A 1 177 ? 20.402 2.176 -8.743 1.00 97.62 177 TRP A CA 1
ATOM 1377 C C . TRP A 1 177 ? 19.774 3.066 -9.806 1.00 97.62 177 TRP A C 1
ATOM 1379 O O . TRP A 1 177 ? 19.760 4.291 -9.670 1.00 97.62 177 TRP A O 1
ATOM 1389 N N . ASN A 1 178 ? 19.187 2.441 -10.820 1.00 97.75 178 ASN A N 1
ATOM 1390 C CA . ASN A 1 178 ? 18.385 3.114 -11.834 1.00 97.75 178 ASN A CA 1
ATOM 1391 C C . ASN A 1 178 ? 16.926 2.691 -11.684 1.00 97.75 178 ASN A C 1
ATOM 1393 O O . ASN A 1 178 ? 16.624 1.617 -11.166 1.00 97.75 178 ASN A O 1
ATOM 1397 N N . GLU A 1 179 ? 16.017 3.547 -12.128 1.00 97.88 179 GLU A N 1
ATOM 1398 C CA . GLU A 1 179 ? 14.589 3.266 -12.068 1.00 97.88 179 GLU A CA 1
ATOM 1399 C C . GLU A 1 179 ? 14.135 2.592 -13.361 1.00 97.88 179 GLU A C 1
ATOM 1401 O O . GLU A 1 179 ? 14.497 3.020 -14.459 1.00 97.88 179 GLU A O 1
ATOM 1406 N N . VAL A 1 180 ? 13.330 1.542 -13.243 1.00 97.75 180 VAL A N 1
ATOM 1407 C CA . VAL A 1 180 ? 12.590 0.974 -14.365 1.00 97.75 180 VAL A CA 1
ATOM 1408 C C . VAL A 1 180 ? 11.298 1.774 -14.509 1.00 97.75 180 VAL A C 1
ATOM 1410 O O . VAL A 1 180 ? 10.478 1.850 -13.597 1.00 97.75 180 VAL A O 1
ATOM 1413 N N . LEU A 1 181 ? 11.135 2.390 -15.670 1.00 96.56 181 LEU A N 1
ATOM 1414 C CA . LEU A 1 181 ? 10.040 3.281 -16.027 1.00 96.56 181 LEU A CA 1
ATOM 1415 C C . LEU A 1 181 ? 9.148 2.630 -17.085 1.00 96.56 181 LEU A C 1
ATOM 1417 O O . LEU A 1 181 ? 9.543 1.686 -17.767 1.00 96.56 181 LEU A O 1
ATOM 1421 N N . ILE A 1 182 ? 7.954 3.176 -17.262 1.00 93.81 182 ILE A N 1
ATOM 1422 C CA . ILE A 1 182 ? 6.984 2.784 -18.275 1.00 93.81 182 ILE A CA 1
ATOM 1423 C C . ILE A 1 182 ? 6.989 3.855 -19.362 1.00 93.81 182 ILE A C 1
ATOM 1425 O O . ILE A 1 182 ? 6.688 5.023 -19.112 1.00 93.81 182 ILE A O 1
ATOM 1429 N N . ALA A 1 183 ? 7.342 3.459 -20.581 1.00 89.75 183 ALA A N 1
ATOM 1430 C CA . ALA A 1 183 ? 7.287 4.318 -21.756 1.00 89.75 183 ALA A CA 1
ATOM 1431 C C . ALA A 1 183 ? 6.128 3.902 -22.663 1.00 89.75 183 ALA A C 1
ATOM 1433 O O . ALA A 1 183 ? 5.958 2.712 -22.940 1.00 89.75 183 ALA A O 1
ATOM 1434 N N . SER A 1 184 ? 5.387 4.886 -23.178 1.00 82.50 184 SER A N 1
ATOM 1435 C CA . SER A 1 184 ? 4.491 4.663 -24.313 1.00 82.50 184 SER A CA 1
ATOM 1436 C C . SER A 1 184 ? 5.325 4.492 -25.579 1.00 82.50 184 SER A C 1
ATOM 1438 O O . SER A 1 184 ? 6.241 5.275 -25.843 1.00 82.50 184 SER A O 1
ATOM 1440 N N . VAL A 1 185 ? 5.008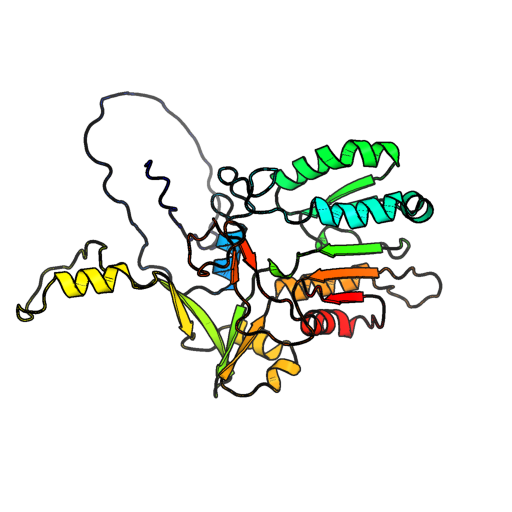 3.483 -26.379 1.00 65.94 185 VAL A N 1
ATOM 1441 C CA . VAL A 1 185 ? 5.483 3.406 -27.763 1.00 65.94 185 VAL A CA 1
ATOM 1442 C C . VAL A 1 185 ? 4.526 4.249 -28.618 1.00 65.94 185 VAL A C 1
ATOM 1444 O O . VAL A 1 185 ? 3.322 4.222 -28.351 1.00 65.94 185 VAL A O 1
ATOM 1447 N N . PRO A 1 186 ? 5.008 5.039 -29.597 1.00 54.31 186 PRO A N 1
ATOM 1448 C CA . PRO A 1 186 ? 4.125 5.738 -30.526 1.00 54.31 186 PRO A CA 1
ATOM 1449 C C . PRO A 1 186 ? 3.200 4.742 -31.224 1.00 54.31 186 PRO A C 1
ATOM 1451 O O . PRO A 1 186 ? 3.673 3.706 -31.693 1.00 54.31 186 PRO A O 1
ATOM 1454 N N . ASP A 1 187 ? 1.908 5.061 -31.308 1.00 47.84 187 ASP A N 1
ATOM 1455 C CA . ASP A 1 187 ? 0.963 4.293 -32.114 1.00 47.84 187 ASP A CA 1
ATOM 1456 C C . ASP A 1 187 ? 1.362 4.451 -33.594 1.00 47.84 187 ASP A C 1
ATOM 1458 O O . ASP A 1 187 ? 1.282 5.557 -34.135 1.00 47.84 187 ASP A O 1
ATOM 1462 N N . PRO A 1 188 ? 1.825 3.391 -34.274 1.00 42.41 188 PRO A N 1
ATOM 1463 C CA . PRO A 1 188 ? 2.230 3.487 -35.670 1.00 42.41 188 PRO A CA 1
ATOM 1464 C C . PRO A 1 188 ? 1.041 3.729 -36.616 1.00 42.41 188 PRO A C 1
ATOM 1466 O O . PRO A 1 188 ? 1.263 4.064 -37.779 1.00 42.41 188 PRO A O 1
ATOM 1469 N N . THR A 1 189 ? -0.199 3.572 -36.130 1.00 41.78 189 THR A N 1
ATOM 1470 C CA . THR A 1 189 ? -1.444 3.880 -36.849 1.00 41.78 189 THR A CA 1
ATOM 1471 C C . THR A 1 189 ? -1.959 5.294 -36.584 1.00 41.78 189 THR A C 1
ATOM 1473 O O . THR A 1 189 ? -2.864 5.748 -37.290 1.00 41.78 189 THR A O 1
ATOM 1476 N N . ALA A 1 190 ? -1.365 6.031 -35.633 1.00 39.72 190 ALA A N 1
ATOM 1477 C CA . ALA A 1 190 ? -1.638 7.455 -35.497 1.00 39.72 190 ALA A CA 1
ATOM 1478 C C . ALA A 1 190 ? -1.244 8.150 -36.810 1.00 39.72 190 ALA A C 1
ATOM 1480 O O . ALA A 1 190 ? -0.143 7.903 -37.320 1.00 39.72 190 ALA A O 1
ATOM 1481 N N . PRO A 1 191 ? -2.114 8.998 -37.393 1.00 35.50 191 PRO A N 1
ATOM 1482 C CA . PRO A 1 191 ? -1.794 9.685 -38.630 1.00 35.50 191 PRO A CA 1
ATOM 1483 C C . PRO A 1 191 ? -0.534 10.512 -38.398 1.00 35.50 191 PRO A C 1
ATOM 1485 O O . PRO A 1 191 ? -0.550 11.527 -37.702 1.00 35.50 191 PRO A O 1
ATOM 1488 N N . LYS A 1 192 ? 0.583 10.059 -38.976 1.00 37.22 192 LYS A N 1
ATOM 1489 C CA . LYS A 1 192 ? 1.798 10.854 -39.048 1.00 37.22 192 LYS A CA 1
ATOM 1490 C C . LYS A 1 192 ? 1.435 12.117 -39.814 1.00 37.22 192 LYS A C 1
ATOM 1492 O O . LYS A 1 192 ? 1.324 12.085 -41.038 1.00 37.22 192 LYS A O 1
ATOM 1497 N N . ILE A 1 193 ? 1.300 13.239 -39.115 1.00 37.94 193 ILE A N 1
ATOM 1498 C CA . ILE A 1 193 ? 1.377 14.558 -39.743 1.00 37.94 193 ILE A CA 1
ATOM 1499 C C . ILE A 1 193 ? 2.858 14.767 -40.094 1.00 37.94 193 ILE A C 1
ATOM 1501 O O . ILE A 1 193 ? 3.588 15.532 -39.470 1.00 37.94 193 ILE A O 1
ATOM 1505 N N . LEU A 1 194 ? 3.346 13.984 -41.056 1.00 37.31 194 LEU A N 1
ATOM 1506 C CA . LEU A 1 194 ? 4.666 14.142 -41.633 1.00 37.31 194 LEU A CA 1
ATOM 1507 C C . LEU A 1 194 ? 4.592 15.316 -42.601 1.00 37.31 194 LEU A C 1
ATOM 1509 O O . LEU A 1 194 ? 3.917 15.258 -43.629 1.00 37.31 194 LEU A O 1
ATOM 1513 N N . LYS A 1 195 ? 5.341 16.374 -42.284 1.00 36.97 195 LYS A N 1
ATOM 1514 C CA . LYS A 1 195 ? 5.828 17.301 -43.304 1.00 36.97 195 LYS A CA 1
ATOM 1515 C C . LYS A 1 195 ? 6.556 16.478 -44.378 1.00 36.97 195 LYS A C 1
ATOM 1517 O O . LYS A 1 195 ? 7.327 15.572 -44.072 1.00 36.97 195 LYS A O 1
ATOM 1522 N N . SER A 1 196 ? 6.238 16.774 -45.628 1.00 35.75 196 SER A N 1
ATOM 1523 C CA . SER A 1 196 ? 6.589 16.029 -46.838 1.00 35.75 196 SER A CA 1
ATOM 1524 C C . SER A 1 196 ? 8.099 15.800 -47.065 1.00 35.75 196 SER A C 1
ATOM 1526 O O . SER A 1 196 ? 8.806 16.782 -47.262 1.00 35.75 196 SER A O 1
ATOM 1528 N N . SER A 1 197 ? 8.495 14.510 -47.122 1.00 33.12 197 SER A N 1
ATOM 1529 C CA . SER A 1 197 ? 9.390 13.774 -48.072 1.00 33.12 197 SER A CA 1
ATOM 1530 C C . SER A 1 197 ? 10.812 14.287 -48.454 1.00 33.12 197 SER A C 1
ATOM 1532 O O . SER A 1 197 ? 11.070 15.470 -48.269 1.00 33.12 197 SER A O 1
ATOM 1534 N N . PRO A 1 198 ? 11.737 13.457 -49.044 1.00 47.50 198 PRO A N 1
ATOM 1535 C CA . PRO A 1 198 ? 11.493 12.203 -49.796 1.00 47.50 198 PRO A CA 1
ATOM 1536 C C . PRO A 1 198 ? 12.421 10.966 -49.594 1.00 47.50 198 PRO A C 1
ATOM 1538 O O . PRO A 1 198 ? 13.593 11.055 -49.241 1.00 47.50 198 PRO A O 1
ATOM 1541 N N . SER A 1 199 ? 11.857 9.826 -50.037 1.00 38.78 199 SER A N 1
ATOM 1542 C CA . SER A 1 199 ? 12.441 8.607 -50.654 1.00 38.78 199 SER A CA 1
ATOM 1543 C C . SER A 1 199 ? 12.999 7.453 -49.797 1.00 38.78 199 SER A C 1
ATOM 1545 O O . SER A 1 199 ? 14.106 7.522 -49.276 1.00 38.78 199 SER A O 1
ATOM 1547 N N . LEU A 1 200 ? 12.273 6.323 -49.804 1.00 35.19 200 LEU A N 1
ATOM 1548 C CA . LEU A 1 200 ? 12.799 4.951 -49.690 1.00 35.19 200 LEU A CA 1
ATOM 1549 C C . LEU A 1 200 ? 12.019 4.020 -50.653 1.00 35.19 200 LEU A C 1
ATOM 1551 O O . LEU A 1 200 ? 10.884 4.358 -50.990 1.00 35.19 200 LEU A O 1
ATOM 1555 N N . PRO A 1 201 ? 12.610 2.904 -51.131 1.00 40.88 201 PRO A N 1
ATOM 1556 C CA . PRO A 1 201 ? 12.072 2.112 -52.239 1.00 40.88 201 PRO A CA 1
ATOM 1557 C C . PRO A 1 201 ? 10.873 1.246 -51.842 1.00 40.88 201 PRO A C 1
ATOM 1559 O O . PRO A 1 201 ? 10.886 0.580 -50.805 1.00 40.88 201 PRO A O 1
ATOM 1562 N N . ASP A 1 202 ? 9.887 1.209 -52.735 1.00 47.00 202 ASP A N 1
ATOM 1563 C CA . ASP A 1 202 ? 8.732 0.317 -52.707 1.00 47.00 202 ASP A CA 1
ATOM 1564 C C . ASP A 1 202 ? 9.179 -1.142 -52.841 1.00 47.00 202 ASP A C 1
ATOM 1566 O O . ASP A 1 202 ? 9.746 -1.516 -53.868 1.00 47.00 202 ASP A O 1
ATOM 1570 N N . ASN A 1 203 ? 8.970 -1.940 -51.788 1.00 47.03 203 ASN A N 1
ATOM 1571 C CA . ASN A 1 203 ? 8.602 -3.368 -51.805 1.00 47.03 203 ASN A CA 1
ATOM 1572 C C . ASN A 1 203 ? 8.928 -4.026 -50.451 1.00 47.03 203 ASN A C 1
ATOM 1574 O O . ASN A 1 203 ? 9.796 -4.889 -50.336 1.00 47.03 203 ASN A O 1
ATOM 1578 N N . ALA A 1 204 ? 8.190 -3.644 -49.412 1.00 40.75 204 ALA A N 1
ATOM 1579 C CA . ALA A 1 204 ? 7.986 -4.480 -48.235 1.00 40.75 204 ALA A CA 1
ATOM 1580 C C . ALA A 1 204 ? 6.483 -4.473 -47.947 1.00 40.75 204 ALA A C 1
ATOM 1582 O O . ALA A 1 204 ? 5.917 -3.440 -47.602 1.00 40.75 204 ALA A O 1
ATOM 1583 N N . SER A 1 205 ? 5.834 -5.608 -48.195 1.00 43.22 205 SER A N 1
ATOM 1584 C CA . SER A 1 205 ? 4.383 -5.789 -48.183 1.00 43.22 205 SER A CA 1
ATOM 1585 C C . SER A 1 205 ? 3.712 -5.139 -46.964 1.00 43.22 205 SER A C 1
ATOM 1587 O O . SER A 1 205 ? 3.915 -5.587 -45.833 1.00 43.22 205 SER A O 1
ATOM 1589 N N . GLU A 1 206 ? 2.857 -4.135 -47.202 1.00 47.72 206 GLU A N 1
ATOM 1590 C CA . GLU A 1 206 ? 2.063 -3.417 -46.183 1.00 47.72 206 GLU A CA 1
ATOM 1591 C C . GLU A 1 206 ? 1.311 -4.355 -45.222 1.00 47.72 206 GLU A C 1
ATOM 1593 O O . GLU A 1 206 ? 1.100 -4.024 -44.055 1.00 47.72 206 GLU A O 1
ATOM 1598 N N . ASN A 1 207 ? 0.962 -5.559 -45.681 1.00 44.34 207 ASN A N 1
ATOM 1599 C CA . ASN A 1 207 ? 0.242 -6.558 -44.893 1.00 44.34 207 ASN A CA 1
ATOM 1600 C C . ASN A 1 207 ? 1.092 -7.223 -43.795 1.00 44.34 207 ASN A C 1
ATOM 1602 O O . ASN A 1 207 ? 0.549 -7.589 -42.757 1.00 44.34 207 ASN A O 1
ATOM 1606 N N . ILE A 1 208 ? 2.413 -7.348 -43.975 1.00 46.66 208 ILE A N 1
ATOM 1607 C CA . ILE A 1 208 ? 3.307 -7.894 -42.933 1.00 46.66 208 ILE A CA 1
ATOM 1608 C C . ILE A 1 208 ? 3.535 -6.838 -41.847 1.00 46.66 208 ILE A C 1
ATOM 1610 O O . ILE A 1 208 ? 3.530 -7.144 -40.658 1.00 46.66 208 ILE A O 1
ATOM 1614 N N . ILE A 1 209 ? 3.668 -5.576 -42.257 1.00 45.88 209 ILE A N 1
ATOM 1615 C CA . ILE A 1 209 ? 3.880 -4.445 -41.355 1.00 45.88 209 ILE A CA 1
ATOM 1616 C C . ILE A 1 209 ? 2.619 -4.192 -40.511 1.00 45.88 209 ILE A C 1
ATOM 1618 O O . ILE A 1 209 ? 2.730 -4.082 -39.295 1.00 45.88 209 ILE A O 1
ATOM 1622 N N . ARG A 1 210 ? 1.411 -4.212 -41.095 1.00 42.69 210 ARG A N 1
ATOM 1623 C CA . ARG A 1 210 ? 0.153 -4.095 -40.327 1.00 42.69 210 ARG A CA 1
ATOM 1624 C C . ARG A 1 210 ? -0.051 -5.230 -39.317 1.00 42.69 210 ARG A C 1
ATOM 1626 O O . ARG A 1 210 ? -0.371 -4.950 -38.167 1.00 42.69 210 ARG A O 1
ATOM 1633 N N . GLY A 1 211 ? 0.207 -6.481 -39.710 1.00 39.03 211 GLY A N 1
ATOM 1634 C CA . GLY A 1 211 ? 0.043 -7.639 -38.821 1.00 39.03 211 GLY A CA 1
ATOM 1635 C C . GLY A 1 211 ? 1.022 -7.669 -37.639 1.00 39.03 211 GLY A C 1
ATOM 1636 O O . GLY A 1 211 ? 0.671 -8.145 -36.565 1.00 39.03 211 GLY A O 1
ATOM 1637 N N . VAL A 1 212 ? 2.234 -7.126 -37.801 1.00 42.47 212 VAL A N 1
ATOM 1638 C CA . VAL A 1 212 ? 3.221 -7.002 -36.710 1.00 42.47 212 VAL A CA 1
ATOM 1639 C C . VAL A 1 212 ? 2.938 -5.775 -35.826 1.00 42.47 212 VAL A C 1
ATOM 1641 O O . VAL A 1 212 ? 3.116 -5.837 -34.609 1.00 42.47 212 VAL A O 1
ATOM 1644 N N . LEU A 1 213 ? 2.453 -4.669 -36.397 1.00 42.75 213 LEU A N 1
ATOM 1645 C CA . LEU A 1 213 ? 2.215 -3.417 -35.664 1.00 42.75 213 LEU A CA 1
ATOM 1646 C C . LEU A 1 213 ? 0.969 -3.449 -34.765 1.00 42.75 213 LEU A C 1
ATOM 1648 O O . LEU A 1 213 ? 0.983 -2.798 -33.724 1.00 42.75 213 LEU A O 1
ATOM 1652 N N . GLU A 1 214 ? -0.062 -4.234 -35.096 1.00 44.47 214 GLU A N 1
ATOM 1653 C CA . GLU A 1 214 ? -1.242 -4.432 -34.229 1.00 44.47 214 GLU A CA 1
ATOM 1654 C C . GLU A 1 214 ? -0.936 -5.235 -32.947 1.00 44.47 214 GLU A C 1
ATOM 1656 O O . GLU A 1 214 ? -1.736 -5.248 -32.014 1.00 44.47 214 GLU A O 1
ATOM 1661 N N . THR A 1 215 ? 0.236 -5.876 -32.868 1.00 44.69 215 THR A N 1
ATOM 1662 C CA . THR A 1 215 ? 0.612 -6.780 -31.762 1.00 44.69 215 THR A CA 1
ATOM 1663 C C . THR A 1 215 ? 1.658 -6.209 -30.803 1.00 44.69 215 THR A C 1
ATOM 1665 O O . THR A 1 215 ? 2.006 -6.855 -29.815 1.00 44.69 215 THR A O 1
ATOM 1668 N N . SER A 1 216 ? 2.174 -5.002 -31.058 1.00 45.06 216 SER A N 1
ATOM 1669 C CA . SER A 1 216 ? 3.180 -4.396 -30.180 1.00 45.06 216 SER A CA 1
ATOM 1670 C C . SER A 1 216 ? 2.513 -3.763 -28.950 1.00 45.06 216 SER A C 1
ATOM 1672 O O . SER A 1 216 ? 1.624 -2.923 -29.113 1.00 45.06 216 SER A O 1
ATOM 1674 N N . PRO A 1 217 ? 2.915 -4.125 -27.716 1.00 56.81 217 PRO A N 1
ATOM 1675 C CA . PRO A 1 217 ? 2.305 -3.576 -26.510 1.00 56.81 217 PRO A CA 1
ATOM 1676 C C . PRO A 1 217 ? 2.505 -2.054 -26.454 1.00 56.81 217 PRO A C 1
ATOM 1678 O O . PRO A 1 217 ? 3.620 -1.555 -26.625 1.00 56.81 217 PRO A O 1
ATOM 1681 N N . ARG A 1 218 ? 1.413 -1.307 -26.213 1.00 74.75 218 ARG A N 1
ATOM 1682 C CA . ARG A 1 218 ? 1.417 0.172 -26.145 1.00 74.75 218 ARG A CA 1
ATOM 1683 C C . ARG A 1 218 ? 2.390 0.713 -25.098 1.00 74.75 218 ARG A C 1
ATOM 1685 O O . ARG A 1 218 ? 2.931 1.803 -25.270 1.00 74.75 218 ARG A O 1
ATOM 1692 N N . PHE A 1 219 ? 2.621 -0.052 -24.038 1.00 85.62 219 PHE A N 1
ATOM 1693 C CA . PHE A 1 219 ? 3.511 0.292 -22.942 1.00 85.62 219 PHE A CA 1
ATOM 1694 C C . PHE A 1 219 ? 4.636 -0.731 -22.829 1.00 85.62 219 PHE A C 1
ATOM 1696 O O . PHE A 1 219 ? 4.430 -1.931 -23.009 1.00 85.62 219 PHE A O 1
ATOM 1703 N N . ARG A 1 220 ? 5.842 -0.254 -22.518 1.00 87.94 220 ARG A N 1
ATOM 1704 C CA . ARG A 1 220 ? 7.005 -1.108 -22.262 1.00 87.94 220 ARG A CA 1
ATOM 1705 C C . ARG A 1 220 ? 7.838 -0.585 -21.105 1.00 87.94 220 ARG A C 1
ATOM 1707 O O . ARG A 1 220 ? 7.909 0.623 -20.876 1.00 87.94 220 ARG A O 1
ATOM 1714 N N . GLN A 1 221 ? 8.527 -1.501 -20.437 1.00 92.88 221 GLN A N 1
ATOM 1715 C CA . GLN A 1 221 ? 9.524 -1.162 -19.430 1.00 92.88 221 GLN A CA 1
ATOM 1716 C C . GLN A 1 221 ? 10.786 -0.607 -20.101 1.00 92.88 221 GLN A C 1
ATOM 1718 O O . GLN A 1 221 ? 11.286 -1.177 -21.073 1.00 92.88 221 GLN A O 1
ATOM 1723 N N . VAL A 1 222 ? 11.312 0.499 -19.585 1.00 93.88 222 VAL A N 1
ATOM 1724 C CA . VAL A 1 222 ? 12.583 1.096 -20.004 1.00 93.88 222 VAL A CA 1
ATOM 1725 C C . VAL A 1 222 ? 13.391 1.481 -18.775 1.00 93.88 222 VAL A C 1
ATOM 1727 O O . VAL A 1 222 ? 12.840 1.978 -17.802 1.00 93.88 222 VAL A O 1
ATOM 1730 N N . LEU A 1 223 ? 14.704 1.277 -18.809 1.00 96.31 223 LEU A N 1
ATOM 1731 C CA . LEU A 1 223 ? 15.572 1.734 -17.729 1.00 96.31 223 LEU A CA 1
ATOM 1732 C C . LEU A 1 223 ? 15.825 3.243 -17.856 1.00 96.31 223 LEU A C 1
ATOM 1734 O O . LEU A 1 223 ? 16.033 3.755 -18.962 1.00 96.31 223 LEU A O 1
ATOM 1738 N N . SER A 1 224 ? 15.822 3.962 -16.734 1.00 95.06 224 SER A N 1
ATOM 1739 C CA . SER A 1 224 ? 16.189 5.374 -16.695 1.00 95.06 224 SER A CA 1
ATOM 1740 C C . SER A 1 224 ? 17.630 5.566 -17.184 1.00 95.06 224 SER A C 1
ATOM 1742 O O . SER A 1 224 ? 18.529 4.791 -16.851 1.00 95.06 224 SER A O 1
ATOM 1744 N N . ARG A 1 225 ? 17.867 6.619 -17.982 1.00 90.19 225 ARG A N 1
ATOM 1745 C CA . ARG A 1 225 ? 19.197 6.915 -18.562 1.00 90.19 225 ARG A CA 1
ATOM 1746 C C . ARG A 1 225 ? 20.249 7.261 -17.507 1.00 90.19 225 ARG A C 1
ATOM 1748 O O . ARG A 1 225 ? 21.433 7.075 -17.746 1.00 90.19 225 ARG A O 1
ATOM 1755 N N . SER A 1 226 ? 19.803 7.780 -16.371 1.00 91.38 226 SER A N 1
ATOM 1756 C CA . SER A 1 226 ? 20.602 8.114 -15.195 1.00 91.38 226 SER A CA 1
ATOM 1757 C C . SER A 1 226 ? 19.818 7.739 -13.933 1.00 91.38 226 SER A C 1
ATOM 1759 O O . SER A 1 226 ? 18.589 7.593 -14.017 1.00 91.38 226 SER A O 1
ATOM 1761 N N . PRO A 1 227 ? 20.474 7.603 -12.767 1.00 94.44 227 PRO A N 1
ATOM 1762 C CA . PRO A 1 227 ? 19.777 7.472 -11.492 1.00 94.44 227 PRO A CA 1
ATOM 1763 C C . PRO A 1 227 ? 18.753 8.598 -11.308 1.00 94.44 227 PRO A C 1
ATOM 1765 O O . PRO A 1 227 ? 19.047 9.769 -11.564 1.00 94.44 227 PRO A O 1
ATOM 1768 N N . THR A 1 228 ? 17.535 8.244 -10.904 1.00 94.38 228 THR A N 1
ATOM 1769 C CA . THR A 1 228 ? 16.509 9.209 -10.501 1.00 94.38 228 THR A CA 1
ATOM 1770 C C . THR A 1 228 ? 16.704 9.562 -9.024 1.00 94.38 228 THR A C 1
ATOM 1772 O O . THR A 1 228 ? 17.447 8.896 -8.294 1.00 94.38 228 THR A O 1
ATOM 1775 N N . VAL A 1 229 ? 16.039 10.621 -8.549 1.00 93.69 229 VAL A N 1
ATOM 1776 C CA . VAL A 1 229 ? 16.030 10.944 -7.109 1.00 93.69 229 VAL A CA 1
ATOM 1777 C C . VAL A 1 229 ? 15.460 9.766 -6.315 1.00 93.69 229 VAL A C 1
ATOM 1779 O O . VAL A 1 229 ? 16.047 9.355 -5.315 1.00 93.69 229 VAL A O 1
ATOM 1782 N N . ALA A 1 230 ? 14.365 9.179 -6.811 1.00 93.81 230 ALA A N 1
ATOM 1783 C CA . ALA A 1 230 ? 13.742 8.009 -6.210 1.00 93.81 230 ALA A CA 1
ATOM 1784 C C . ALA A 1 230 ? 14.701 6.813 -6.189 1.00 93.81 230 ALA A C 1
ATOM 1786 O O . ALA A 1 230 ? 14.886 6.219 -5.132 1.00 93.81 230 ALA A O 1
ATOM 1787 N N . SER A 1 231 ? 15.371 6.487 -7.301 1.00 95.50 231 SER A N 1
ATOM 1788 C CA . SER A 1 231 ? 16.271 5.327 -7.335 1.00 95.50 231 SER A CA 1
ATOM 1789 C C . SER A 1 231 ? 17.474 5.480 -6.405 1.00 95.50 231 SER A C 1
ATOM 1791 O O . SER A 1 231 ? 17.867 4.518 -5.747 1.00 95.50 231 SER A O 1
ATOM 1793 N N . SER A 1 232 ? 18.021 6.691 -6.297 1.00 93.81 232 SER A N 1
ATOM 1794 C CA . SER A 1 232 ? 19.171 6.985 -5.435 1.00 93.81 232 SER A CA 1
ATOM 1795 C C . SER A 1 232 ? 18.816 6.870 -3.948 1.00 93.81 232 SER A C 1
ATOM 1797 O O . SER A 1 232 ? 19.540 6.235 -3.178 1.00 93.81 232 SER A O 1
ATOM 1799 N N . LEU A 1 233 ? 17.674 7.440 -3.547 1.00 95.69 233 LEU A N 1
ATOM 1800 C CA . LEU A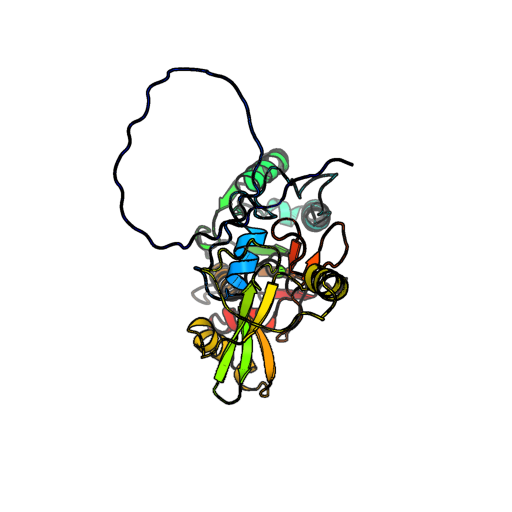 1 233 ? 17.191 7.390 -2.167 1.00 95.69 233 LEU A CA 1
ATOM 1801 C C . LEU A 1 233 ? 16.716 5.981 -1.785 1.00 95.69 233 LEU A C 1
ATOM 1803 O O . LEU A 1 233 ? 17.168 5.404 -0.801 1.00 95.69 233 LEU A O 1
ATOM 1807 N N . LEU A 1 234 ? 15.826 5.394 -2.583 1.00 96.25 234 LEU A N 1
ATOM 1808 C CA . LEU A 1 234 ? 15.197 4.116 -2.255 1.00 96.25 234 LEU A CA 1
ATOM 1809 C C . LEU A 1 234 ? 16.171 2.947 -2.383 1.00 96.25 234 LEU A C 1
ATOM 1811 O O . LEU A 1 234 ? 16.159 2.050 -1.544 1.00 96.25 234 LEU A O 1
ATOM 1815 N N . GLY A 1 235 ? 17.088 2.987 -3.350 1.00 94.25 235 GLY A N 1
ATOM 1816 C CA . GLY A 1 235 ? 18.122 1.965 -3.505 1.00 94.25 235 GLY A CA 1
ATOM 1817 C C . GLY A 1 235 ? 19.093 1.869 -2.319 1.00 94.25 235 GLY A C 1
ATOM 1818 O O . GLY A 1 235 ? 19.766 0.849 -2.147 1.00 94.25 235 GLY A O 1
ATOM 1819 N N . THR A 1 236 ? 19.155 2.907 -1.479 1.00 93.62 236 THR A N 1
ATOM 1820 C CA . THR A 1 236 ? 19.965 2.942 -0.251 1.00 93.62 236 THR A CA 1
ATOM 1821 C C . THR A 1 236 ? 19.137 2.833 1.032 1.00 93.62 236 THR A C 1
ATOM 1823 O O . THR A 1 236 ? 19.721 2.727 2.107 1.00 93.62 236 THR A O 1
ATOM 1826 N N . SER A 1 237 ? 17.804 2.773 0.923 1.00 94.19 237 SER A N 1
ATOM 1827 C CA . SER A 1 237 ? 16.874 2.798 2.063 1.00 94.19 237 SER A CA 1
ATOM 1828 C C . SER A 1 237 ? 16.902 1.556 2.959 1.00 94.19 237 SER A C 1
ATOM 1830 O O . SER A 1 237 ? 16.421 1.618 4.082 1.00 94.19 237 SER A O 1
ATOM 1832 N N . SER A 1 238 ? 17.482 0.443 2.500 1.00 94.19 238 SER A N 1
ATOM 1833 C CA . SER A 1 238 ? 17.700 -0.751 3.324 1.00 94.19 238 SER A CA 1
ATOM 1834 C C . SER A 1 238 ? 19.114 -1.310 3.120 1.00 94.19 238 SER A C 1
ATOM 1836 O O . SER A 1 238 ? 19.561 -1.463 1.972 1.00 94.19 238 SER A O 1
ATOM 1838 N N . PRO A 1 239 ? 19.822 -1.715 4.196 1.00 92.38 239 PRO A N 1
ATOM 1839 C CA . PRO A 1 239 ? 21.102 -2.421 4.097 1.00 92.38 239 PRO A CA 1
ATOM 1840 C C . PRO A 1 239 ? 21.021 -3.710 3.265 1.00 92.38 239 PRO A C 1
ATOM 1842 O O . PRO A 1 239 ? 22.020 -4.145 2.686 1.00 92.38 239 PRO A O 1
ATOM 1845 N N . ARG A 1 240 ? 19.834 -4.328 3.177 1.00 94.38 240 ARG A N 1
ATOM 1846 C CA . ARG A 1 240 ? 19.585 -5.519 2.351 1.00 94.38 240 ARG A CA 1
ATOM 1847 C C . ARG A 1 240 ? 19.828 -5.240 0.870 1.00 94.38 240 ARG A C 1
ATOM 1849 O O . ARG A 1 240 ? 20.468 -6.046 0.197 1.00 94.38 240 ARG A O 1
ATOM 1856 N N . PHE A 1 241 ? 19.386 -4.085 0.370 1.00 95.31 241 PHE A N 1
ATOM 1857 C CA . PHE A 1 241 ? 19.501 -3.731 -1.048 1.00 95.31 241 PHE A CA 1
ATOM 1858 C C . PHE A 1 241 ? 20.963 -3.515 -1.465 1.00 95.31 241 PHE A C 1
ATOM 1860 O O . PHE A 1 241 ? 21.385 -3.895 -2.563 1.00 95.31 241 PHE A O 1
ATOM 1867 N N . GLN A 1 242 ? 21.795 -3.002 -0.557 1.00 89.19 242 GLN A N 1
ATOM 1868 C CA . GLN A 1 242 ? 23.224 -2.804 -0.814 1.00 89.19 242 GLN A CA 1
ATOM 1869 C C . GLN A 1 242 ? 23.963 -4.121 -1.102 1.00 89.19 242 GLN A C 1
ATOM 1871 O O . GLN A 1 242 ? 24.900 -4.127 -1.901 1.00 89.19 242 GLN A O 1
ATOM 1876 N N . LYS A 1 243 ? 23.502 -5.243 -0.535 1.00 93.06 243 LYS A N 1
ATOM 1877 C CA . LYS A 1 243 ? 24.113 -6.574 -0.696 1.00 93.06 243 LYS A CA 1
ATOM 1878 C C . LYS A 1 243 ? 23.707 -7.299 -1.983 1.00 93.06 243 LYS A C 1
ATOM 1880 O O . LYS A 1 243 ? 24.304 -8.319 -2.313 1.00 93.06 243 LYS A O 1
ATOM 1885 N N . LEU A 1 244 ? 22.712 -6.796 -2.716 1.00 95.62 244 LEU A N 1
ATOM 1886 C CA . LEU A 1 244 ? 22.233 -7.437 -3.942 1.00 95.62 244 LEU A CA 1
ATOM 1887 C C . LEU A 1 244 ? 23.271 -7.351 -5.079 1.00 95.62 244 LEU A C 1
ATOM 1889 O O . LEU A 1 244 ? 23.963 -6.336 -5.186 1.00 95.62 244 LEU A O 1
ATOM 1893 N N . PRO A 1 245 ? 23.403 -8.365 -5.949 1.00 97.00 245 PRO A N 1
ATOM 1894 C CA . PRO A 1 245 ? 24.288 -8.285 -7.109 1.00 97.00 245 PRO A CA 1
ATOM 1895 C C . PRO A 1 245 ? 23.758 -7.311 -8.173 1.00 97.00 245 PRO A C 1
ATOM 1897 O O . PRO A 1 245 ? 22.560 -7.028 -8.243 1.00 97.00 245 PRO A O 1
ATOM 1900 N N . VAL A 1 246 ? 24.652 -6.813 -9.032 1.00 97.44 246 VAL A N 1
ATOM 1901 C CA . VAL A 1 246 ? 24.275 -6.058 -10.242 1.00 97.44 246 VAL A CA 1
ATOM 1902 C C . VAL A 1 246 ? 23.327 -6.904 -11.103 1.00 97.44 246 VAL A C 1
ATOM 1904 O O . VAL A 1 246 ? 23.527 -8.108 -11.239 1.00 97.44 246 VAL A O 1
ATOM 1907 N N . GLY A 1 247 ? 22.296 -6.273 -11.664 1.00 96.56 247 GLY A N 1
ATOM 1908 C CA . GLY A 1 247 ? 21.191 -6.907 -12.387 1.00 96.56 247 GLY A CA 1
ATOM 1909 C C . GLY A 1 247 ? 19.987 -7.253 -11.506 1.00 96.56 247 GLY A C 1
ATOM 1910 O O . GLY A 1 247 ? 18.929 -7.591 -12.030 1.00 96.56 247 GLY A O 1
ATOM 1911 N N . SER A 1 248 ? 20.110 -7.149 -10.178 1.00 97.69 248 SER A N 1
ATOM 1912 C CA . SER A 1 248 ? 18.974 -7.366 -9.275 1.00 97.69 248 SER A CA 1
ATOM 1913 C C . SER A 1 248 ? 17.933 -6.267 -9.425 1.00 97.69 248 SER A C 1
ATOM 1915 O O . SER A 1 248 ? 18.283 -5.090 -9.535 1.00 97.69 248 SER A O 1
ATOM 1917 N N . ARG A 1 249 ? 16.658 -6.651 -9.341 1.00 97.94 249 ARG A N 1
ATOM 1918 C CA . ARG A 1 249 ? 15.531 -5.722 -9.280 1.00 97.94 249 ARG A CA 1
ATOM 1919 C C . ARG A 1 249 ? 14.894 -5.711 -7.904 1.00 97.94 249 ARG A C 1
ATOM 1921 O O . ARG A 1 249 ? 14.861 -6.749 -7.244 1.00 97.94 249 ARG A O 1
ATOM 1928 N N . VAL A 1 250 ? 14.394 -4.547 -7.505 1.00 98.06 250 VAL A N 1
ATOM 1929 C CA . VAL A 1 250 ? 13.660 -4.354 -6.252 1.00 98.06 250 VAL A CA 1
ATOM 1930 C C . VAL A 1 250 ? 12.410 -3.510 -6.480 1.00 98.06 250 VAL A C 1
ATOM 1932 O O . VAL A 1 250 ? 12.464 -2.461 -7.117 1.00 98.06 250 VAL A O 1
ATOM 1935 N N . GLU A 1 251 ? 11.289 -3.986 -5.962 1.00 98.12 251 GLU A N 1
ATOM 1936 C CA . GLU A 1 251 ? 10.002 -3.310 -5.863 1.00 98.12 251 GLU A CA 1
ATOM 1937 C C . GLU A 1 251 ? 9.945 -2.663 -4.478 1.00 98.12 251 GLU A C 1
ATOM 1939 O O . GLU A 1 251 ? 10.014 -3.352 -3.462 1.00 98.12 251 GLU A O 1
ATOM 1944 N N . ILE A 1 252 ? 9.900 -1.332 -4.429 1.00 98.00 252 ILE A N 1
ATOM 1945 C CA . ILE A 1 252 ? 9.972 -0.572 -3.178 1.00 98.00 252 ILE A CA 1
ATOM 1946 C C . ILE A 1 252 ? 8.792 0.386 -3.114 1.00 98.00 252 ILE A C 1
ATOM 1948 O O . ILE A 1 252 ? 8.670 1.264 -3.967 1.00 98.00 252 ILE A O 1
ATOM 1952 N N . SER A 1 253 ? 7.956 0.267 -2.082 1.00 97.62 253 SER A N 1
ATOM 1953 C CA . SER A 1 253 ? 6.882 1.225 -1.803 1.00 97.62 253 SER A CA 1
ATOM 1954 C C . SER A 1 253 ? 7.278 2.173 -0.661 1.00 97.62 253 SER A C 1
ATOM 1956 O O . SER A 1 253 ? 7.302 1.762 0.502 1.00 97.62 253 SER A O 1
ATOM 1958 N N . PRO A 1 254 ? 7.567 3.458 -0.950 1.00 96.69 254 PRO A N 1
ATOM 1959 C CA . PRO A 1 254 ? 7.827 4.455 0.091 1.00 96.69 254 PRO A CA 1
ATOM 1960 C C . PRO A 1 254 ? 6.593 4.704 0.967 1.00 96.69 254 PRO A C 1
ATOM 1962 O O . PRO A 1 254 ? 6.717 4.968 2.162 1.00 96.69 254 PRO A O 1
ATOM 1965 N N . SER A 1 255 ? 5.398 4.602 0.377 1.00 94.94 255 SER A N 1
ATOM 1966 C CA . SER A 1 255 ? 4.126 4.737 1.089 1.00 94.94 255 SER A CA 1
ATOM 1967 C C . SER A 1 255 ? 3.935 3.609 2.099 1.00 94.94 255 SER A C 1
ATOM 1969 O O . SER A 1 255 ? 3.588 3.890 3.242 1.00 94.94 255 SER A O 1
ATOM 1971 N N . ALA A 1 256 ? 4.236 2.363 1.715 1.00 95.62 256 ALA A N 1
ATOM 1972 C CA . ALA A 1 256 ? 4.202 1.219 2.624 1.00 95.62 256 ALA A CA 1
ATOM 1973 C C . ALA A 1 256 ? 5.137 1.420 3.824 1.00 95.62 256 ALA A C 1
ATOM 1975 O O . ALA A 1 256 ? 4.714 1.254 4.965 1.00 95.62 256 ALA A O 1
ATOM 1976 N N . PHE A 1 257 ? 6.376 1.860 3.579 1.00 95.44 257 PHE A N 1
ATOM 1977 C CA . PHE A 1 257 ? 7.338 2.156 4.644 1.00 95.44 257 PHE A CA 1
ATOM 1978 C C . PHE A 1 257 ? 6.810 3.234 5.600 1.00 95.44 257 PHE A C 1
ATOM 1980 O O . PHE A 1 257 ? 6.795 3.043 6.812 1.00 95.44 257 PHE A O 1
ATOM 1987 N N . LYS A 1 258 ? 6.309 4.353 5.058 1.00 95.00 258 LYS A N 1
ATOM 1988 C CA . LYS A 1 258 ? 5.755 5.457 5.857 1.00 95.00 258 LYS A CA 1
ATOM 1989 C C . LYS A 1 258 ? 4.553 5.020 6.699 1.00 95.00 258 LYS A C 1
ATOM 1991 O O . LYS A 1 258 ? 4.430 5.442 7.845 1.00 95.00 258 LYS A O 1
ATOM 1996 N N . ILE A 1 259 ? 3.659 4.210 6.133 1.00 95.00 259 ILE A N 1
ATOM 1997 C CA . ILE A 1 259 ? 2.480 3.707 6.845 1.00 95.00 259 ILE A CA 1
ATOM 1998 C C . ILE A 1 259 ? 2.902 2.725 7.935 1.00 95.00 259 ILE A C 1
ATOM 2000 O O . ILE A 1 259 ? 2.443 2.870 9.059 1.00 95.00 259 ILE A O 1
ATOM 2004 N N . ALA A 1 260 ? 3.810 1.789 7.651 1.00 93.81 260 ALA A N 1
ATOM 2005 C CA . ALA A 1 260 ? 4.325 0.858 8.653 1.00 93.81 260 ALA A CA 1
ATOM 2006 C C . ALA A 1 260 ? 5.016 1.584 9.818 1.00 93.81 260 ALA A C 1
ATOM 2008 O O . ALA A 1 260 ? 4.736 1.271 10.972 1.00 93.81 260 ALA A O 1
ATOM 2009 N N . HIS A 1 261 ? 5.830 2.604 9.530 1.00 92.88 261 HIS A N 1
ATOM 2010 C CA . HIS A 1 261 ? 6.429 3.453 10.562 1.00 92.88 261 HIS A CA 1
ATOM 2011 C C . HIS A 1 261 ? 5.353 4.148 11.410 1.00 92.88 261 HIS A C 1
ATOM 2013 O O . HIS A 1 261 ? 5.408 4.110 12.635 1.00 92.88 261 HIS A O 1
ATOM 2019 N N . ARG A 1 262 ? 4.320 4.726 10.777 1.00 93.12 262 ARG A N 1
ATOM 2020 C CA . ARG A 1 262 ? 3.208 5.369 11.498 1.00 93.12 262 ARG A CA 1
ATOM 2021 C C . ARG A 1 262 ? 2.388 4.377 12.329 1.00 93.12 262 ARG A C 1
ATOM 2023 O O . ARG A 1 262 ? 1.960 4.725 13.423 1.00 93.12 262 ARG A O 1
ATOM 2030 N N . ILE A 1 263 ? 2.180 3.151 11.845 1.00 92.31 263 ILE A N 1
ATOM 2031 C CA . ILE A 1 263 ? 1.589 2.074 12.651 1.00 92.31 263 ILE A CA 1
ATOM 2032 C C . ILE A 1 263 ? 2.471 1.835 13.875 1.00 92.31 263 ILE A C 1
ATOM 2034 O O . ILE A 1 263 ? 1.956 1.830 14.982 1.00 92.31 263 ILE A O 1
ATOM 2038 N N . GLY A 1 264 ? 3.790 1.717 13.704 1.00 89.94 264 GLY A N 1
ATOM 2039 C CA . GLY A 1 264 ? 4.716 1.583 14.827 1.00 89.94 264 GLY A CA 1
ATOM 2040 C C . GLY A 1 264 ? 4.564 2.703 15.863 1.00 89.94 264 GLY A C 1
ATOM 2041 O O . GLY A 1 264 ? 4.432 2.419 17.049 1.00 89.94 264 GLY A O 1
ATOM 2042 N N . GLU A 1 265 ? 4.485 3.962 15.425 1.00 88.12 265 GLU A N 1
ATOM 2043 C CA . GLU A 1 265 ? 4.254 5.112 16.314 1.00 88.12 265 GLU A CA 1
ATOM 2044 C C . GLU A 1 265 ? 2.931 5.025 17.086 1.00 88.12 265 GLU A C 1
ATOM 2046 O O . GLU A 1 265 ? 2.891 5.407 18.249 1.00 88.12 265 GLU A O 1
ATOM 2051 N N . LEU A 1 266 ? 1.858 4.530 16.458 1.00 88.31 266 LEU A N 1
ATOM 2052 C CA . LEU A 1 266 ? 0.546 4.366 17.100 1.00 88.31 266 LEU A CA 1
ATOM 2053 C C . LEU A 1 266 ? 0.529 3.265 18.164 1.00 88.31 266 LEU A C 1
ATOM 2055 O O . LEU A 1 266 ? -0.349 3.255 19.022 1.00 88.31 266 LEU A O 1
ATOM 2059 N N . LEU A 1 267 ? 1.448 2.306 18.071 1.00 86.62 267 LEU A N 1
ATOM 2060 C CA . LEU A 1 267 ? 1.525 1.173 18.989 1.00 86.62 267 LEU A CA 1
ATOM 2061 C C . LEU A 1 267 ? 2.585 1.365 20.080 1.00 86.62 267 LEU A C 1
ATOM 2063 O O . LEU A 1 267 ? 2.626 0.581 21.032 1.00 86.62 267 LEU A O 1
ATOM 2067 N N . HIS A 1 268 ? 3.477 2.343 19.914 1.00 79.50 268 HIS A N 1
ATOM 2068 C CA . HIS A 1 268 ? 4.645 2.531 20.760 1.00 79.50 268 HIS A CA 1
ATOM 2069 C C . HIS A 1 268 ? 4.307 3.275 22.060 1.00 79.50 268 HIS A C 1
ATOM 2071 O O . HIS A 1 268 ? 3.865 4.422 22.058 1.00 79.50 268 HIS A O 1
ATOM 2077 N N . SER A 1 269 ? 4.629 2.647 23.192 1.00 67.94 269 SER A N 1
ATOM 2078 C CA . SER A 1 269 ? 4.681 3.301 24.502 1.00 67.94 269 SER A CA 1
ATOM 2079 C C . SER A 1 269 ? 5.914 4.205 24.574 1.00 67.94 269 SER A C 1
ATOM 2081 O O . SER A 1 269 ? 7.044 3.728 24.511 1.00 67.94 269 SER A O 1
ATOM 2083 N N . HIS A 1 270 ? 5.702 5.511 24.725 1.00 58.34 270 HIS A N 1
ATOM 2084 C CA . HIS A 1 270 ? 6.775 6.501 24.617 1.00 58.34 270 HIS A CA 1
ATOM 2085 C C . HIS A 1 270 ? 7.787 6.480 25.777 1.00 58.34 270 HIS A C 1
ATOM 2087 O O . HIS A 1 270 ? 8.877 7.026 25.607 1.00 58.34 270 HIS A O 1
ATOM 2093 N N . ASN A 1 271 ? 7.461 5.890 26.939 1.00 54.69 271 ASN A N 1
ATOM 2094 C CA . ASN A 1 271 ? 8.270 6.073 28.152 1.00 54.69 271 ASN A CA 1
ATOM 2095 C C . ASN A 1 271 ? 8.738 4.796 28.861 1.00 54.69 271 ASN A C 1
ATOM 2097 O O . ASN A 1 271 ? 9.504 4.908 29.821 1.00 54.69 271 ASN A O 1
ATOM 2101 N N . GLY A 1 272 ? 8.326 3.593 28.442 1.00 52.38 272 GLY A N 1
ATOM 2102 C CA . GLY A 1 272 ? 8.743 2.346 29.106 1.00 52.38 272 GLY A CA 1
ATOM 2103 C C . GLY A 1 272 ? 8.388 2.283 30.603 1.00 52.38 272 GLY A C 1
ATOM 2104 O O . GLY A 1 272 ? 8.900 1.435 31.336 1.00 52.38 272 GLY A O 1
ATOM 2105 N N . THR A 1 273 ? 7.530 3.191 31.074 1.00 54.75 273 THR A N 1
ATOM 2106 C CA . THR A 1 273 ? 6.924 3.149 32.398 1.00 54.75 273 THR A CA 1
ATOM 2107 C C . THR A 1 273 ? 5.877 2.046 32.403 1.00 54.75 273 THR A C 1
ATOM 2109 O O . THR A 1 273 ? 5.145 1.885 31.432 1.00 54.75 273 THR A O 1
ATOM 2112 N N . ALA A 1 274 ? 5.779 1.293 33.499 1.00 55.31 274 ALA A N 1
ATOM 2113 C CA . ALA A 1 274 ? 4.886 0.134 33.628 1.00 55.31 274 ALA A CA 1
ATOM 2114 C C . ALA A 1 274 ? 3.376 0.438 33.452 1.00 55.31 274 ALA A C 1
ATOM 2116 O O . ALA A 1 274 ? 2.568 -0.483 33.518 1.00 55.31 274 ALA A O 1
ATOM 2117 N N . GLU A 1 275 ? 3.005 1.708 33.259 1.00 57.38 275 GLU A N 1
ATOM 2118 C CA . GLU A 1 275 ? 1.633 2.193 33.072 1.00 57.38 275 GLU A CA 1
ATOM 2119 C C . GLU A 1 275 ? 1.250 2.419 31.600 1.00 57.38 275 GLU A C 1
ATOM 2121 O O . GLU A 1 275 ? 0.065 2.546 31.305 1.00 57.38 275 GLU A O 1
ATOM 2126 N N . ASP A 1 276 ? 2.210 2.455 30.672 1.00 64.94 276 ASP A N 1
ATOM 2127 C CA . ASP A 1 276 ? 1.894 2.668 29.260 1.00 64.94 276 ASP A CA 1
ATOM 2128 C C . ASP A 1 276 ? 1.366 1.377 28.615 1.00 64.94 276 ASP A C 1
ATOM 2130 O O . ASP A 1 276 ? 1.930 0.289 28.778 1.00 64.94 276 ASP A O 1
ATOM 2134 N N . VAL A 1 277 ? 0.304 1.503 27.819 1.00 68.69 277 VAL A N 1
ATOM 2135 C CA . VAL A 1 277 ? -0.334 0.364 27.159 1.00 68.69 277 VAL A CA 1
ATOM 2136 C C . VAL A 1 277 ? 0.197 0.232 25.732 1.00 68.69 277 VAL A C 1
ATOM 2138 O O . VAL A 1 277 ? -0.135 1.024 24.857 1.00 68.69 277 VAL A O 1
ATOM 2141 N N . ALA A 1 278 ? 1.022 -0.786 25.479 1.00 75.31 278 ALA A N 1
ATOM 2142 C CA . ALA A 1 278 ? 1.479 -1.098 24.125 1.00 75.31 278 ALA A CA 1
ATOM 2143 C C . ALA A 1 278 ? 0.357 -1.753 23.307 1.00 75.31 278 ALA A C 1
ATOM 2145 O O . ALA A 1 278 ? -0.314 -2.668 23.787 1.00 75.31 278 ALA A O 1
ATOM 2146 N N . GLY A 1 279 ? 0.179 -1.300 22.068 1.00 86.31 279 GLY A N 1
ATOM 2147 C CA . GLY A 1 279 ? -0.790 -1.870 21.135 1.00 86.31 279 GLY A CA 1
ATOM 2148 C C . GLY A 1 279 ? -0.261 -3.083 20.357 1.00 86.31 279 GLY A C 1
ATOM 2149 O O . GLY A 1 279 ? 0.867 -3.537 20.553 1.00 86.31 279 GLY A O 1
ATOM 2150 N N . CYS A 1 280 ? -1.059 -3.595 19.419 1.00 87.06 280 CYS A N 1
ATOM 2151 C CA . CYS A 1 280 ? -0.598 -4.562 18.417 1.00 87.06 280 CYS A CA 1
ATOM 2152 C C . CYS A 1 280 ? -1.087 -4.225 17.001 1.00 87.06 280 CYS A C 1
ATOM 2154 O O . CYS A 1 280 ? -2.089 -3.531 16.831 1.00 87.06 280 CYS A O 1
ATOM 2156 N N . ALA A 1 281 ? -0.420 -4.765 15.974 1.00 87.44 281 ALA A N 1
ATOM 2157 C CA . ALA A 1 281 ? -1.034 -4.880 14.651 1.00 87.44 281 ALA A CA 1
ATOM 2158 C C . ALA A 1 281 ? -0.953 -6.284 14.067 1.00 87.44 281 ALA A C 1
ATOM 2160 O O . ALA A 1 281 ? 0.012 -7.028 14.279 1.00 87.44 281 ALA A O 1
ATOM 2161 N N . LEU A 1 282 ? -1.962 -6.576 13.252 1.00 86.44 282 LEU A N 1
ATOM 2162 C CA . LEU A 1 282 ? -2.011 -7.705 12.346 1.00 86.44 282 LEU A CA 1
ATOM 2163 C C . LEU A 1 282 ? -2.010 -7.178 10.908 1.00 86.44 282 LEU A C 1
ATOM 2165 O O . LEU A 1 282 ? -2.958 -6.520 10.475 1.00 86.44 282 LEU A O 1
ATOM 2169 N N . ILE A 1 283 ? -0.931 -7.472 10.184 1.00 87.25 283 ILE A N 1
ATOM 2170 C CA . ILE A 1 283 ? -0.798 -7.156 8.760 1.00 87.25 283 ILE A CA 1
ATOM 2171 C C . ILE A 1 283 ? -0.866 -8.470 7.984 1.00 87.25 283 ILE A C 1
ATOM 2173 O O . ILE A 1 283 ? -0.067 -9.385 8.219 1.00 87.25 283 ILE A O 1
ATOM 2177 N N . VAL A 1 284 ? -1.841 -8.556 7.085 1.00 85.25 284 VAL A N 1
ATOM 2178 C CA . VAL A 1 284 ? -2.173 -9.743 6.295 1.00 85.25 284 VAL A CA 1
ATOM 2179 C C . VAL A 1 284 ? -2.111 -9.352 4.829 1.00 85.25 284 VAL A C 1
ATOM 2181 O O . VAL A 1 284 ? -2.931 -8.569 4.372 1.00 85.25 284 VAL A O 1
ATOM 2184 N N . ASP A 1 285 ? -1.123 -9.865 4.105 1.00 88.94 285 ASP A N 1
ATOM 2185 C CA . ASP A 1 285 ? -0.883 -9.489 2.712 1.00 88.94 285 ASP A CA 1
ATOM 2186 C C . ASP A 1 285 ? -0.107 -10.589 1.976 1.00 88.94 285 ASP A C 1
ATOM 2188 O O . ASP A 1 285 ? 0.585 -11.412 2.595 1.00 88.94 285 ASP A O 1
ATOM 2192 N N . TYR A 1 286 ? -0.173 -10.589 0.644 1.00 86.38 286 TYR A N 1
ATOM 2193 C CA . TYR A 1 286 ? 0.632 -11.501 -0.170 1.00 86.38 286 TYR A CA 1
ATOM 2194 C C . TYR A 1 286 ? 2.082 -11.033 -0.166 1.00 86.38 286 TYR A C 1
ATOM 2196 O O . TYR A 1 286 ? 2.409 -9.979 -0.705 1.00 86.38 286 TYR A O 1
ATOM 2204 N N . GLY A 1 287 ? 2.991 -11.806 0.424 1.00 91.25 287 GLY A N 1
ATOM 2205 C CA . GLY A 1 287 ? 4.351 -11.315 0.615 1.00 91.25 287 GLY A CA 1
ATOM 2206 C C . GLY A 1 287 ? 5.300 -12.288 1.289 1.00 91.25 287 GLY A C 1
ATOM 2207 O O . GLY A 1 287 ? 5.060 -13.488 1.369 1.00 91.25 287 GLY A O 1
ATOM 2208 N N . GLY A 1 288 ? 6.442 -11.765 1.726 1.00 91.62 288 GLY A N 1
ATOM 2209 C CA . GLY A 1 288 ? 7.457 -12.518 2.464 1.00 91.62 288 GLY A CA 1
ATOM 2210 C C . GLY A 1 288 ? 8.603 -11.620 2.923 1.00 91.62 288 GLY A C 1
ATOM 2211 O O . GLY A 1 288 ? 8.703 -10.470 2.510 1.00 91.62 288 GLY A O 1
ATOM 2212 N N . GLU A 1 289 ? 9.508 -12.143 3.749 1.00 92.94 289 GLU A N 1
ATOM 2213 C CA . GLU A 1 289 ? 10.651 -11.386 4.296 1.00 92.94 289 GLU A CA 1
ATOM 2214 C C . GLU A 1 289 ? 11.819 -11.230 3.301 1.00 92.94 289 GLU A C 1
ATOM 2216 O O . GLU A 1 289 ? 12.992 -11.460 3.609 1.00 92.94 289 GLU A O 1
ATOM 2221 N N . LYS A 1 290 ? 11.516 -10.840 2.063 1.00 93.00 290 LYS A N 1
ATOM 2222 C CA . LYS A 1 290 ? 12.481 -10.744 0.963 1.00 93.00 290 LYS A CA 1
ATOM 2223 C C . LYS A 1 290 ? 12.097 -9.643 -0.017 1.00 93.00 290 LYS A C 1
ATOM 2225 O O . LYS A 1 290 ? 10.922 -9.346 -0.190 1.00 93.00 290 LYS A O 1
ATOM 2230 N N . ALA A 1 291 ? 13.104 -9.104 -0.697 1.00 94.62 291 ALA A N 1
ATOM 2231 C CA . ALA A 1 291 ? 12.891 -8.153 -1.772 1.00 94.62 291 ALA A CA 1
ATOM 2232 C C . ALA A 1 291 ? 12.304 -8.875 -2.993 1.00 94.62 291 ALA A C 1
ATOM 2234 O O . ALA A 1 291 ? 12.772 -9.956 -3.369 1.00 94.62 291 ALA A O 1
ATOM 2235 N N . TYR A 1 292 ? 11.303 -8.264 -3.617 1.00 96.81 292 TYR A N 1
ATOM 2236 C CA . TYR A 1 292 ? 10.702 -8.717 -4.870 1.00 96.81 292 TYR A CA 1
ATOM 2237 C C . TYR A 1 292 ? 11.155 -7.821 -6.021 1.00 96.81 292 TYR A C 1
ATOM 2239 O O . TYR A 1 292 ? 11.533 -6.685 -5.789 1.00 96.81 292 TYR A O 1
ATOM 2247 N N . GLY A 1 293 ? 11.153 -8.325 -7.255 1.00 95.94 293 GLY A N 1
ATOM 2248 C CA . GLY A 1 293 ? 11.563 -7.559 -8.445 1.00 95.94 293 GLY A CA 1
ATOM 2249 C C . GLY A 1 293 ? 10.786 -7.914 -9.716 1.00 95.94 293 GLY A C 1
ATOM 2250 O O . GLY A 1 293 ? 11.203 -7.546 -10.814 1.00 95.94 293 GLY A O 1
ATOM 2251 N N . SER A 1 294 ? 9.736 -8.726 -9.571 1.00 94.50 294 SER A N 1
ATOM 2252 C CA . SER A 1 294 ? 8.914 -9.273 -10.661 1.00 94.50 294 SER A CA 1
ATOM 2253 C C . SER A 1 294 ? 7.553 -9.789 -10.161 1.00 94.50 294 SER A C 1
ATOM 2255 O O . SER A 1 294 ? 7.006 -10.733 -10.721 1.00 94.50 294 SER A O 1
ATOM 2257 N N . SER A 1 295 ? 7.029 -9.222 -9.070 1.00 95.69 295 SER A N 1
ATOM 2258 C CA . SER A 1 295 ? 5.766 -9.663 -8.462 1.00 95.69 295 SER A CA 1
ATOM 2259 C C . SER A 1 295 ? 4.550 -8.846 -8.900 1.00 95.69 295 SER A C 1
ATOM 2261 O O . SER A 1 295 ? 3.419 -9.269 -8.645 1.00 95.69 295 SER A O 1
ATOM 2263 N N . PHE A 1 296 ? 4.784 -7.706 -9.561 1.00 95.81 296 PHE A N 1
ATOM 2264 C CA . PHE A 1 296 ? 3.731 -6.845 -10.087 1.00 95.81 296 PHE A CA 1
ATOM 2265 C C . PHE A 1 296 ? 2.837 -7.581 -11.085 1.00 95.81 296 PHE A C 1
ATOM 2267 O O . PHE A 1 296 ? 3.310 -8.105 -12.098 1.00 95.81 296 PHE A O 1
ATOM 2274 N N . ARG A 1 297 ? 1.539 -7.604 -10.792 1.00 94.12 297 ARG A N 1
ATOM 2275 C CA . ARG A 1 297 ? 0.534 -8.372 -11.528 1.00 94.12 297 ARG A CA 1
ATOM 2276 C C . ARG A 1 297 ? -0.769 -7.592 -11.643 1.00 94.12 297 ARG A C 1
ATOM 2278 O O . ARG A 1 297 ? -1.049 -6.722 -10.821 1.00 94.12 297 ARG A O 1
ATOM 2285 N N . ALA A 1 298 ? -1.545 -7.926 -12.670 1.00 90.44 298 ALA A N 1
ATOM 2286 C CA . ALA A 1 298 ? -2.884 -7.398 -12.876 1.00 90.44 298 ALA A CA 1
ATOM 2287 C C . ALA A 1 298 ? -3.912 -8.528 -12.861 1.00 90.44 298 ALA A C 1
ATOM 2289 O O . ALA A 1 298 ? -3.677 -9.573 -13.474 1.00 90.44 298 ALA A O 1
ATOM 2290 N N . PHE A 1 299 ? -5.049 -8.307 -12.209 1.00 86.75 299 PHE A N 1
ATOM 2291 C CA . PHE A 1 299 ? -6.182 -9.224 -12.218 1.00 86.75 299 PHE A CA 1
ATOM 2292 C C . PHE A 1 299 ? -7.411 -8.576 -12.835 1.00 86.75 299 PHE A C 1
ATOM 2294 O O . PHE A 1 299 ? -7.709 -7.407 -12.597 1.00 86.75 299 PHE A O 1
ATOM 2301 N N . LYS A 1 300 ? -8.141 -9.373 -13.611 1.00 82.75 300 LYS A N 1
ATOM 2302 C CA . LYS A 1 300 ? -9.463 -9.035 -14.131 1.00 82.75 300 LYS A CA 1
ATOM 2303 C C . LYS A 1 300 ? -10.294 -10.304 -14.241 1.00 82.75 300 LYS A C 1
ATOM 2305 O O . LYS A 1 300 ? -9.768 -11.312 -14.718 1.00 82.75 300 LYS A O 1
ATOM 2310 N N . ASP A 1 301 ? -11.545 -10.287 -13.782 1.00 80.81 301 ASP A N 1
ATOM 2311 C CA . ASP A 1 301 ? -12.431 -11.458 -13.790 1.00 80.81 301 ASP A CA 1
ATOM 2312 C C . ASP A 1 301 ? -11.755 -12.730 -13.206 1.00 80.81 301 ASP A C 1
ATOM 2314 O O . ASP A 1 301 ? -11.807 -13.817 -13.794 1.00 80.81 301 ASP A O 1
ATOM 2318 N N . HIS A 1 302 ? -11.045 -12.584 -12.078 1.00 78.19 302 HIS A N 1
ATOM 2319 C CA . HIS A 1 302 ? -10.252 -13.634 -11.406 1.00 78.19 302 HIS A CA 1
ATOM 2320 C C . HIS A 1 302 ? -9.137 -14.285 -12.249 1.00 78.19 302 HIS A C 1
ATOM 2322 O O . HIS A 1 302 ? -8.704 -15.406 -11.971 1.00 78.19 302 HIS A O 1
ATOM 2328 N N . LYS A 1 303 ? -8.644 -13.605 -13.287 1.00 80.75 303 LYS A N 1
ATOM 2329 C CA . LYS A 1 303 ? -7.542 -14.083 -14.132 1.00 80.75 303 LYS A CA 1
ATOM 2330 C C . LYS A 1 303 ? -6.397 -13.090 -14.134 1.00 80.75 303 LYS A C 1
ATOM 2332 O O . LYS A 1 303 ? -6.617 -11.884 -14.192 1.00 80.75 303 LYS A O 1
ATOM 2337 N N . ILE A 1 304 ? -5.174 -13.617 -14.131 1.00 86.06 304 ILE A N 1
ATOM 2338 C CA . ILE A 1 304 ? -3.979 -12.805 -14.350 1.00 86.06 304 ILE A CA 1
ATOM 2339 C C . ILE A 1 304 ? -3.990 -12.329 -15.803 1.00 86.06 304 ILE A C 1
ATOM 2341 O O . ILE A 1 304 ? -4.058 -13.140 -16.732 1.00 86.06 304 ILE A O 1
ATOM 2345 N N . VAL A 1 305 ? -3.920 -11.016 -15.985 1.00 87.44 305 VAL A N 1
ATOM 2346 C CA . VAL A 1 305 ? -3.815 -10.348 -17.284 1.00 87.44 305 VAL A CA 1
ATOM 2347 C C . VAL A 1 305 ? -2.503 -9.571 -17.369 1.00 87.44 305 VAL A C 1
ATOM 2349 O O . VAL A 1 305 ? -1.779 -9.418 -16.384 1.00 87.44 305 VAL A O 1
ATOM 2352 N N . ASP A 1 306 ? -2.166 -9.100 -18.568 1.00 90.31 306 ASP A N 1
ATOM 2353 C CA . ASP A 1 306 ? -1.023 -8.205 -18.748 1.00 90.31 306 ASP A CA 1
ATOM 2354 C C . ASP A 1 306 ? -1.209 -6.925 -17.914 1.00 90.31 306 ASP A C 1
ATOM 2356 O O . ASP A 1 306 ? -2.307 -6.376 -17.851 1.00 90.31 306 ASP A O 1
ATOM 2360 N N . VAL A 1 307 ? -0.140 -6.425 -17.290 1.00 91.12 307 VAL A N 1
ATOM 2361 C CA . VAL A 1 307 ? -0.208 -5.254 -16.393 1.00 91.12 307 VAL A CA 1
ATOM 2362 C C . VAL A 1 307 ? -0.605 -3.954 -17.094 1.00 91.12 307 VAL A C 1
ATOM 2364 O O . VAL A 1 307 ? -0.983 -2.984 -16.438 1.00 91.12 307 VAL A O 1
ATOM 2367 N N . PHE A 1 308 ? -0.536 -3.932 -18.424 1.00 90.88 308 PHE A N 1
ATOM 2368 C CA . PHE A 1 308 ? -0.980 -2.842 -19.280 1.00 90.88 308 PHE A CA 1
ATOM 2369 C C . PHE A 1 308 ? -2.324 -3.125 -19.962 1.00 90.88 308 PHE A C 1
ATOM 2371 O O . PHE A 1 308 ? -2.782 -2.330 -20.791 1.00 90.88 308 PHE A O 1
ATOM 2378 N N . HIS A 1 309 ? -2.973 -4.244 -19.631 1.00 85.50 309 HIS A N 1
ATOM 2379 C CA . HIS A 1 309 ? -4.313 -4.557 -20.097 1.00 85.50 309 HIS A CA 1
ATOM 2380 C C . HIS A 1 309 ? -5.313 -3.577 -19.481 1.00 85.50 309 HIS A C 1
ATOM 2382 O O . HIS A 1 309 ? -5.504 -3.562 -18.272 1.00 85.50 309 HIS A O 1
ATOM 2388 N N . ARG A 1 310 ? -5.959 -2.765 -20.329 1.00 85.62 310 ARG A N 1
ATOM 2389 C CA . ARG A 1 310 ? -7.051 -1.838 -19.963 1.00 85.62 310 ARG A CA 1
ATOM 2390 C C . ARG A 1 310 ? -6.793 -1.099 -18.629 1.00 85.62 310 ARG A C 1
ATOM 2392 O O . ARG A 1 310 ? -7.491 -1.356 -17.648 1.00 85.62 310 ARG A O 1
ATOM 2399 N N . PRO A 1 311 ? -5.790 -0.199 -18.582 1.00 89.44 311 PRO A N 1
ATOM 2400 C CA . PRO A 1 311 ? -5.424 0.519 -17.361 1.00 89.44 311 PRO A CA 1
ATOM 2401 C C . PRO A 1 311 ? -6.637 1.226 -16.740 1.00 89.44 311 PRO A C 1
ATOM 2403 O O . PRO A 1 311 ? -7.379 1.893 -17.463 1.00 89.44 311 PRO A O 1
ATOM 2406 N N . GLY A 1 312 ? -6.835 1.074 -15.428 1.00 87.38 312 GLY A N 1
ATOM 2407 C CA . GLY A 1 312 ? -8.025 1.567 -14.716 1.00 87.38 312 GLY A CA 1
ATOM 2408 C C . GLY A 1 312 ? -9.161 0.548 -14.565 1.00 87.38 312 GLY A C 1
ATOM 2409 O O . GLY A 1 312 ? -10.060 0.757 -13.761 1.00 87.38 312 GLY A O 1
ATOM 2410 N N . GLU A 1 313 ? -9.115 -0.576 -15.289 1.00 86.75 313 GLU A N 1
ATOM 2411 C CA . GLU A 1 313 ? -10.129 -1.644 -15.221 1.00 86.75 313 GLU A CA 1
ATOM 2412 C C . GLU A 1 313 ? -9.587 -2.982 -14.702 1.00 86.75 313 GLU A C 1
ATOM 2414 O O . GLU A 1 313 ? -10.250 -4.009 -14.844 1.00 86.75 313 GLU A O 1
ATOM 2419 N N . CYS A 1 314 ? -8.365 -2.996 -14.184 1.00 86.75 314 CYS A N 1
ATOM 2420 C CA . CYS A 1 314 ? -7.768 -4.182 -13.587 1.00 86.75 314 CYS A CA 1
ATOM 2421 C C . CYS A 1 314 ? -7.285 -3.836 -12.186 1.00 86.75 314 CYS A C 1
ATOM 2423 O O . CYS A 1 314 ? -6.755 -2.741 -11.969 1.00 86.75 314 CYS A O 1
ATOM 2425 N N . ASP A 1 315 ? -7.393 -4.801 -11.282 1.00 88.44 315 ASP A N 1
ATOM 2426 C CA . ASP A 1 315 ? -6.722 -4.723 -9.997 1.00 88.44 315 ASP A CA 1
ATOM 2427 C C . ASP A 1 315 ? -5.219 -4.896 -10.191 1.00 88.44 315 ASP A C 1
ATOM 2429 O O . ASP A 1 315 ? -4.790 -5.806 -10.900 1.00 88.44 315 ASP A O 1
ATOM 2433 N N . LEU A 1 316 ? -4.419 -4.038 -9.569 1.00 92.56 316 LEU A N 1
ATOM 2434 C CA . LEU A 1 316 ? -2.966 -4.062 -9.666 1.00 92.56 316 LEU A CA 1
ATOM 2435 C C . LEU A 1 316 ? -2.383 -4.330 -8.287 1.00 92.56 316 LEU A C 1
ATOM 2437 O O . LEU A 1 316 ? -2.622 -3.558 -7.364 1.00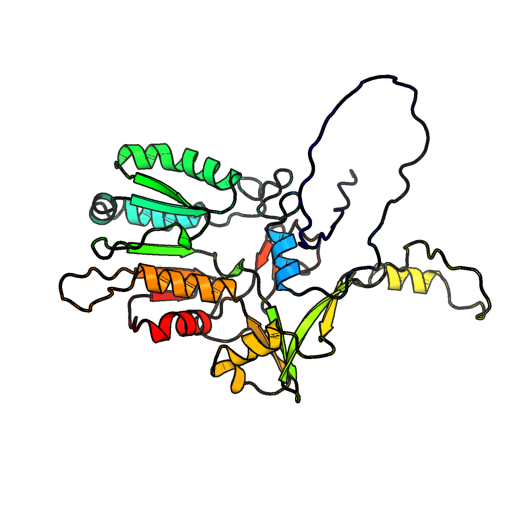 92.56 316 LEU A O 1
ATOM 2441 N N . THR A 1 317 ? -1.569 -5.377 -8.171 1.00 93.25 317 THR A N 1
ATOM 2442 C CA . THR A 1 317 ? -0.993 -5.800 -6.885 1.00 93.25 317 THR A CA 1
ATOM 2443 C C . THR A 1 317 ? 0.496 -6.110 -7.004 1.00 93.25 317 THR A C 1
ATOM 2445 O O . THR A 1 317 ? 1.002 -6.479 -8.072 1.00 93.25 317 THR A O 1
ATOM 2448 N N . THR A 1 318 ? 1.212 -5.963 -5.892 1.00 95.19 318 THR A N 1
ATOM 2449 C CA . THR A 1 318 ? 2.614 -6.371 -5.719 1.00 95.19 318 THR A CA 1
ATOM 2450 C C . THR A 1 318 ? 2.783 -7.197 -4.456 1.00 95.19 318 THR A C 1
ATOM 2452 O O . THR A 1 318 ? 2.056 -7.022 -3.491 1.00 95.19 318 THR A O 1
ATOM 2455 N N . ASN A 1 319 ? 3.759 -8.100 -4.423 1.00 95.25 319 ASN A N 1
ATOM 2456 C CA . ASN A 1 319 ? 4.088 -8.779 -3.179 1.00 95.25 319 ASN A CA 1
ATOM 2457 C C . ASN A 1 319 ? 4.738 -7.820 -2.179 1.00 95.25 319 ASN A C 1
ATOM 2459 O O . ASN A 1 319 ? 5.665 -7.080 -2.509 1.00 95.25 319 ASN A O 1
ATOM 2463 N N . VAL A 1 320 ? 4.321 -7.934 -0.924 1.00 95.62 320 VAL A N 1
ATOM 2464 C CA . VAL A 1 320 ? 4.825 -7.132 0.185 1.00 95.62 320 VAL A CA 1
ATOM 2465 C C . VAL A 1 320 ? 6.158 -7.688 0.693 1.00 95.62 320 VAL A C 1
ATOM 2467 O O . VAL A 1 320 ? 6.269 -8.855 1.086 1.00 95.62 320 VAL A O 1
ATOM 2470 N N . ASP A 1 321 ? 7.189 -6.838 0.715 1.00 95.44 321 ASP A N 1
ATOM 2471 C CA . ASP A 1 321 ? 8.454 -7.115 1.406 1.00 95.44 321 ASP A CA 1
ATOM 2472 C C . ASP A 1 321 ? 8.286 -6.841 2.909 1.00 95.44 321 ASP A C 1
ATOM 2474 O O . ASP A 1 321 ? 8.524 -5.734 3.395 1.00 95.44 321 ASP A O 1
ATOM 2478 N N . PHE A 1 322 ? 7.884 -7.862 3.671 1.00 94.50 322 PHE A N 1
ATOM 2479 C CA . PHE A 1 322 ? 7.669 -7.732 5.117 1.00 94.50 322 PHE A CA 1
ATOM 2480 C C . PHE A 1 322 ? 8.943 -7.372 5.881 1.00 94.50 322 PHE A C 1
ATOM 2482 O O . PHE A 1 322 ? 8.869 -6.750 6.937 1.00 94.50 322 PHE A O 1
ATOM 2489 N N . ALA A 1 323 ? 10.124 -7.708 5.357 1.00 93.69 323 ALA A N 1
ATOM 2490 C CA . ALA A 1 323 ? 11.366 -7.280 5.989 1.00 93.69 323 ALA A CA 1
ATOM 2491 C C . ALA A 1 323 ? 11.599 -5.774 5.809 1.00 93.69 323 ALA A C 1
ATOM 2493 O O . ALA A 1 323 ? 12.137 -5.142 6.709 1.00 93.69 323 ALA A O 1
ATOM 2494 N N . TYR A 1 324 ? 11.137 -5.181 4.705 1.00 95.12 324 TYR A N 1
ATOM 2495 C CA . TYR A 1 324 ? 11.173 -3.729 4.527 1.00 95.12 324 TYR A CA 1
ATOM 2496 C C . TYR A 1 324 ? 10.185 -3.004 5.454 1.00 95.12 324 TYR A C 1
ATOM 2498 O O . TYR A 1 324 ? 10.505 -1.939 5.974 1.00 95.12 324 TYR A O 1
ATOM 2506 N N . LEU A 1 325 ? 9.020 -3.603 5.740 1.00 94.38 325 LEU A N 1
ATOM 2507 C CA . LEU A 1 325 ? 8.113 -3.078 6.772 1.00 94.38 325 LEU A CA 1
ATOM 2508 C C . LEU A 1 325 ? 8.723 -3.182 8.177 1.00 94.38 325 LEU A C 1
ATOM 2510 O O . LEU A 1 325 ? 8.539 -2.279 8.986 1.00 94.38 325 LEU A O 1
ATOM 2514 N N . LYS A 1 326 ? 9.485 -4.248 8.462 1.00 91.56 326 LYS A N 1
ATOM 2515 C CA . LYS A 1 326 ? 10.252 -4.380 9.714 1.00 91.56 326 LYS A CA 1
ATOM 2516 C C . LYS A 1 326 ? 11.373 -3.348 9.826 1.00 91.56 326 LYS A C 1
ATOM 2518 O O . LYS A 1 326 ? 11.590 -2.820 10.911 1.00 91.56 326 LYS A O 1
ATOM 2523 N N . ASP A 1 327 ? 12.060 -3.038 8.727 1.00 91.69 327 ASP A N 1
ATOM 2524 C CA . ASP A 1 327 ? 13.061 -1.964 8.704 1.00 91.69 327 ASP A CA 1
ATOM 2525 C C . ASP A 1 327 ? 12.420 -0.615 9.106 1.00 91.69 327 ASP A C 1
ATOM 2527 O O . ASP A 1 327 ? 13.055 0.174 9.801 1.00 91.69 327 ASP A O 1
ATOM 2531 N N . ALA A 1 328 ? 11.149 -0.382 8.746 1.00 91.75 328 ALA A N 1
ATOM 2532 C CA . ALA A 1 328 ? 10.405 0.850 9.036 1.00 91.75 328 ALA A CA 1
ATOM 2533 C C . ALA A 1 328 ? 10.015 1.066 10.505 1.00 91.75 328 ALA A C 1
ATOM 2535 O O . ALA A 1 328 ? 9.532 2.136 10.846 1.00 91.75 328 ALA A O 1
ATOM 2536 N N . ILE A 1 329 ? 10.173 0.058 11.355 1.00 89.50 329 ILE A N 1
ATOM 2537 C CA . ILE A 1 329 ? 9.813 0.106 12.783 1.00 89.50 329 ILE A CA 1
ATOM 2538 C C . ILE A 1 329 ? 11.015 -0.216 13.680 1.00 89.50 329 ILE A C 1
ATOM 2540 O O . ILE A 1 329 ? 10.878 -0.326 14.899 1.00 89.50 329 ILE A O 1
ATOM 2544 N N . ALA A 1 330 ? 12.183 -0.465 13.080 1.00 86.38 330 ALA A N 1
ATOM 2545 C CA . ALA A 1 330 ? 13.343 -1.004 13.778 1.00 86.38 330 ALA A CA 1
ATOM 2546 C C . ALA A 1 330 ? 13.914 -0.020 14.810 1.00 86.38 330 ALA A C 1
ATOM 2548 O O . ALA A 1 330 ? 14.408 -0.435 15.858 1.00 86.38 330 ALA A O 1
ATOM 2549 N N . ASP A 1 331 ? 13.827 1.278 14.531 1.00 82.88 331 ASP A N 1
ATOM 2550 C CA . ASP A 1 331 ? 14.250 2.367 15.411 1.00 82.88 331 ASP A CA 1
ATOM 2551 C C . ASP A 1 331 ? 13.273 2.634 16.566 1.00 82.88 331 ASP A C 1
ATOM 2553 O O . ASP A 1 331 ? 13.681 3.174 17.593 1.00 82.88 331 ASP A O 1
ATOM 2557 N N . LEU A 1 332 ? 12.026 2.166 16.458 1.00 79.94 332 LEU A N 1
ATOM 2558 C CA . LEU A 1 332 ? 11.002 2.273 17.504 1.00 79.94 332 LEU A CA 1
ATOM 2559 C C . LEU A 1 332 ? 11.127 1.194 18.599 1.00 79.94 332 LEU A C 1
ATOM 2561 O O . LEU A 1 332 ? 10.321 1.152 19.528 1.00 79.94 332 LEU A O 1
ATOM 2565 N N . GLY A 1 333 ? 12.106 0.284 18.502 1.00 66.25 333 GLY A N 1
ATOM 2566 C CA . GLY A 1 333 ? 12.375 -0.735 19.528 1.00 66.25 333 GLY A CA 1
ATOM 2567 C C . GLY A 1 333 ? 11.254 -1.767 19.730 1.00 66.25 333 GLY A C 1
ATOM 2568 O O . GLY A 1 333 ? 11.219 -2.450 20.754 1.00 66.25 333 GLY A O 1
ATOM 2569 N N . MET A 1 334 ? 10.336 -1.902 18.768 1.00 61.25 334 MET A N 1
ATOM 2570 C CA . MET A 1 334 ? 9.144 -2.751 18.859 1.00 61.25 334 MET A CA 1
ATOM 2571 C C . MET A 1 334 ? 9.445 -4.240 18.616 1.00 61.25 334 MET A C 1
ATOM 2573 O O . MET A 1 334 ? 9.039 -4.829 17.613 1.00 61.25 334 MET A O 1
ATOM 2577 N N . PHE A 1 335 ? 10.141 -4.896 19.543 1.00 48.94 335 PHE A N 1
ATOM 2578 C CA . PHE A 1 335 ? 10.344 -6.345 19.481 1.00 48.94 335 PHE A CA 1
ATOM 2579 C C . PHE A 1 335 ? 9.102 -7.084 20.016 1.00 48.94 335 PHE A C 1
ATOM 2581 O O . PHE A 1 335 ? 8.977 -7.309 21.214 1.00 48.94 335 PHE A O 1
ATOM 2588 N N . GLY A 1 336 ? 8.174 -7.467 19.127 1.00 45.31 336 GLY A N 1
ATOM 2589 C CA . GLY A 1 336 ? 7.095 -8.429 19.431 1.00 45.31 336 GLY A CA 1
ATOM 2590 C C . GLY A 1 336 ? 5.644 -7.950 19.266 1.00 45.31 336 GLY A C 1
ATOM 2591 O O . GLY A 1 336 ? 4.738 -8.757 19.437 1.00 45.31 336 GLY A O 1
ATOM 2592 N N . CYS A 1 337 ? 5.402 -6.684 18.907 1.00 50.59 337 CYS A N 1
ATOM 2593 C CA . CYS A 1 337 ? 4.041 -6.115 18.798 1.00 50.59 337 CYS A CA 1
ATOM 2594 C C . CYS A 1 337 ? 3.419 -6.202 17.390 1.00 50.59 337 CYS A C 1
ATOM 2596 O O . CYS A 1 337 ? 2.264 -5.824 17.192 1.00 50.59 337 CYS A O 1
ATOM 2598 N N . LEU A 1 338 ? 4.182 -6.681 16.404 1.00 55.97 338 LEU A N 1
ATOM 2599 C CA . LEU A 1 338 ? 3.758 -6.765 15.009 1.00 55.97 338 LEU A CA 1
ATOM 2600 C C . LEU A 1 338 ? 3.882 -8.202 14.515 1.00 55.97 338 LEU A C 1
ATOM 2602 O O . LEU A 1 338 ? 4.984 -8.738 14.380 1.00 55.97 338 LEU A O 1
ATOM 2606 N N . SER A 1 339 ? 2.728 -8.822 14.269 1.00 55.66 339 SER A N 1
ATOM 2607 C CA . SER A 1 339 ? 2.641 -10.122 13.613 1.00 55.66 339 SER A CA 1
ATOM 2608 C C . SER A 1 339 ? 2.381 -9.909 12.127 1.00 55.66 339 SER A C 1
ATOM 2610 O O . SER A 1 339 ? 1.381 -9.307 11.732 1.00 55.66 339 SER A O 1
ATOM 2612 N N . PHE A 1 340 ? 3.295 -10.416 11.304 1.00 56.59 340 PHE A N 1
ATOM 2613 C CA . PHE A 1 340 ? 3.106 -10.522 9.864 1.00 56.59 340 PHE A CA 1
ATOM 2614 C C . PHE A 1 340 ? 2.641 -11.941 9.577 1.00 56.59 340 PHE A C 1
ATOM 2616 O O . PHE A 1 340 ? 3.373 -12.898 9.836 1.00 56.59 340 PHE A O 1
ATOM 2623 N N . SER A 1 341 ? 1.425 -12.084 9.064 1.00 52.38 341 SER A N 1
ATOM 2624 C CA . SER A 1 341 ? 0.934 -13.381 8.610 1.00 52.38 341 SER A CA 1
ATOM 2625 C C . SER A 1 341 ? 1.072 -13.443 7.098 1.00 52.38 341 SER A C 1
ATOM 2627 O O . SER A 1 341 ? 0.405 -12.710 6.373 1.00 52.38 341 SER A O 1
ATOM 2629 N N . GLN A 1 342 ? 1.961 -14.315 6.623 1.00 47.00 342 GLN A N 1
ATOM 2630 C CA . GLN A 1 342 ? 2.051 -14.638 5.207 1.00 47.00 342 GLN A CA 1
ATOM 2631 C C . GLN A 1 342 ? 0.847 -15.509 4.847 1.00 47.00 342 GLN A C 1
ATOM 2633 O O . GLN A 1 342 ? 0.791 -16.675 5.243 1.00 47.00 342 GLN A O 1
ATOM 2638 N N . VAL A 1 343 ? -0.111 -14.964 4.100 1.00 41.56 343 VAL A N 1
ATOM 2639 C CA . VAL A 1 343 ? -1.162 -15.797 3.515 1.00 41.56 343 VAL A CA 1
ATOM 2640 C C . VAL A 1 343 ? -0.590 -16.421 2.251 1.00 41.56 343 VAL A C 1
ATOM 2642 O O . VAL A 1 343 ? -0.370 -15.758 1.239 1.00 41.56 343 VAL A O 1
ATOM 2645 N N . ILE A 1 344 ? -0.273 -17.708 2.341 1.00 29.95 344 ILE A N 1
ATOM 2646 C CA . ILE A 1 344 ? -0.054 -18.556 1.174 1.00 29.95 344 ILE A CA 1
ATOM 2647 C C . ILE A 1 344 ? -1.437 -19.132 0.853 1.00 29.95 344 ILE A C 1
ATOM 2649 O O . ILE A 1 344 ? -1.856 -20.067 1.534 1.00 29.95 344 ILE A O 1
ATOM 2653 N N . ILE A 1 345 ? -2.169 -18.526 -0.090 1.00 30.95 345 ILE A N 1
ATOM 2654 C CA . ILE A 1 345 ? -3.382 -19.143 -0.662 1.00 30.95 345 ILE A CA 1
ATOM 2655 C C . ILE A 1 345 ? -2.968 -20.159 -1.720 1.00 30.95 345 ILE A C 1
ATOM 2657 O O . ILE A 1 345 ? -2.122 -19.797 -2.575 1.00 30.95 345 ILE A O 1
#

Radius of gyration: 25.03 Å; chains: 1; bounding box: 57×53×86 Å

Foldseek 3Di:
DDDDDDDDPDDDDPDDDDDDDDDDDDDDDDDDDDDDDPPPPPPDPPDFFAFQLSLLCCLQPPCDQHQVRHPVQPQDDPPHQDPPPVPVVVVVVVVCVVDVVVLLLAAEAEAADQHPVVVVVVCVVCVVVCVVNVYHYYYHPDLVVDDADQQHADEAEAAANLFSHRWWKWFQAPVAIWTWTKGFDPQPPPPPPDDDDDDDDDDDDPVVVVVVSVPDQRIDIDTDPDHDPCRRCQCPLDPQSVPDDGGDMFIGHPPLLVVLLSVLVSQANPPPPPNGHGYAYEHHHAADQDTDNPFWFWDGSNDTDDNSPSRNRTRITGHDNVNSSVSSNVVSVPDPRYDYDNDPD

Organism: NCBI:txid98765

pLDDT: mean 71.99, std 24.72, range [23.42, 98.5]